Protein AF-A0A0D9X4S8-F1 (afdb_monomer)

pLDDT: mean 76.08, std 20.46, range [29.28, 96.12]

InterPro domains:
  IPR001128 Cytochrome P450 [PF00067] (35-146)
  IPR036396 Cytochrome P450 superfamily [G3DSA:1.10.630.10] (27-194)
  IPR036396 Cytochrome P450 superfamily [SSF48264] (29-180)

Sequence (226 aa):
MENTSNLISWLPIAAIATSLVYYFIFLNDRRRPLPPGPPPLPLIGNLHNLAGGGVLHHTLMRLARRHGAVMSLKLGLTTTIVISSRDAVREAFTSHDRRLAARPVPDALRAVGFSDRSMIFLASSDPRWKSMRAIHATRVLSRRGARPSAARAGTVVDVERVVYGGVLNLLSSAFFSVDVVDDVAAGGDQPARNGGGGLPELLPPPEAAIDEGDVARPPYLHAAWK

Foldseek 3Di:
DPPVVVVVVCVVVVVVVVVVVVLVVVQVPPPDPAQWFDAADRQQWCVVLQPPPDDRVVSVVVRCVVRHQWHWTCHRPDIDIHHRDPVVVCCCCPVVVLVVQADDDDVVCVVVVNQVVDLVRDGPPDPVVVVVVVCCVPQLVPPDPLPQLDDDPPDDDDPVVSVVQSVQQSNCCSPPVDRDDDRPPPDDDDPDDDDDDDDDDDDDDDDDDDDDDDDDDDDPDDDDDD

Mean predicted aligned error: 15.9 Å

Solvent-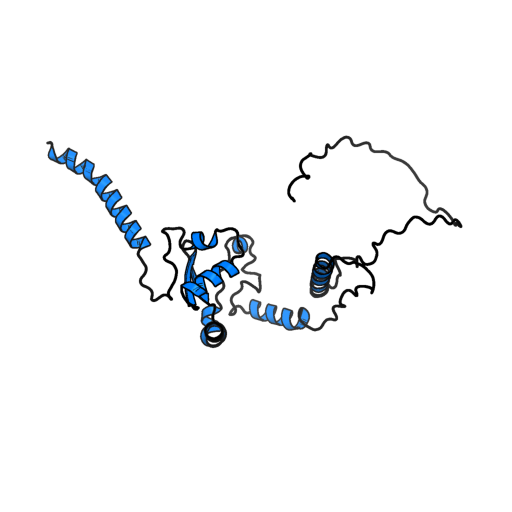accessible surface area (backbone atoms only — not comparable to full-atom values): 14611 Å² total; per-residue (Å²): 130,73,70,62,63,56,57,62,65,48,50,64,56,52,52,51,51,52,49,51,50,50,48,50,51,65,72,60,72,75,83,69,98,64,55,48,47,75,82,58,45,84,73,47,17,40,41,74,78,60,66,77,84,57,65,63,70,61,50,51,49,57,47,30,75,74,45,35,45,53,21,34,43,30,55,38,91,45,79,43,78,48,75,74,36,73,68,60,48,47,47,43,67,63,80,38,31,81,82,62,56,74,63,93,73,58,64,75,42,51,75,71,59,42,39,88,72,32,72,89,48,41,51,82,84,42,68,65,33,52,54,51,51,50,48,40,56,67,58,51,70,32,95,65,86,70,71,72,80,75,78,64,90,90,65,93,70,65,61,68,60,51,53,53,39,46,52,48,22,47,50,35,34,52,77,70,71,38,75,79,58,77,79,74,88,78,73,70,92,74,80,88,77,85,80,88,84,89,83,81,93,87,79,86,87,81,89,78,90,78,89,76,78,90,78,85,79,81,93,79,88,84,87,90,87,131

Organism: NCBI:txid77586

Radius of gyration: 31.6 Å; Cα contacts (8 Å, |Δi|>4): 156; chains: 1; bounding box: 91×70×80 Å

Structure (mmCIF, N/CA/C/O backbone):
data_AF-A0A0D9X4S8-F1
#
_entry.id   AF-A0A0D9X4S8-F1
#
loop_
_atom_site.group_PDB
_atom_site.id
_atom_site.type_symbol
_atom_site.label_atom_id
_atom_site.label_alt_id
_atom_site.label_comp_id
_atom_site.label_asym_id
_atom_site.label_entity_id
_atom_site.label_seq_id
_atom_site.pdbx_PDB_ins_code
_atom_site.Cartn_x
_atom_site.Cartn_y
_atom_site.Cartn_z
_atom_site.occupancy
_atom_site.B_iso_or_equiv
_atom_site.auth_seq_id
_atom_site.auth_comp_id
_atom_site.auth_asym_id
_atom_site.auth_atom_id
_atom_site.pdbx_PDB_model_num
ATOM 1 N N . MET A 1 1 ? 50.749 12.585 -38.396 1.00 57.50 1 MET A N 1
ATOM 2 C CA . MET A 1 1 ? 50.263 12.933 -37.037 1.00 57.50 1 MET A CA 1
ATOM 3 C C . MET A 1 1 ? 48.735 13.106 -36.983 1.00 57.50 1 MET A C 1
ATOM 5 O O . MET A 1 1 ? 48.228 13.555 -35.969 1.00 57.50 1 MET A O 1
ATOM 9 N N . GLU A 1 2 ? 47.980 12.703 -38.014 1.00 62.81 2 GLU A N 1
ATOM 10 C CA . GLU A 1 2 ? 46.522 12.943 -38.101 1.00 62.81 2 GLU A CA 1
ATOM 11 C C . GLU A 1 2 ? 45.660 11.852 -37.440 1.00 62.81 2 GLU A C 1
ATOM 13 O O . GLU A 1 2 ? 44.474 12.051 -37.207 1.00 62.81 2 GLU A O 1
ATOM 18 N N . ASN A 1 3 ? 46.234 10.695 -37.095 1.00 68.25 3 ASN A N 1
ATOM 19 C CA . ASN A 1 3 ? 45.460 9.586 -36.523 1.00 68.25 3 ASN A CA 1
ATOM 20 C C . ASN A 1 3 ? 45.138 9.762 -35.027 1.00 68.25 3 ASN A C 1
ATOM 22 O O . ASN A 1 3 ? 44.177 9.181 -34.528 1.00 68.25 3 ASN A O 1
ATOM 26 N N . THR A 1 4 ? 45.929 10.555 -34.299 1.00 70.75 4 THR A N 1
ATOM 27 C CA . THR A 1 4 ? 45.782 10.736 -32.845 1.00 70.75 4 THR A CA 1
ATOM 28 C C . THR A 1 4 ? 44.692 11.743 -32.480 1.00 70.75 4 THR A C 1
ATOM 30 O O . THR A 1 4 ? 44.026 11.564 -31.463 1.00 70.75 4 THR A O 1
ATOM 33 N N . SER A 1 5 ? 44.455 12.759 -33.316 1.00 71.50 5 SER A N 1
ATOM 34 C CA . SER A 1 5 ? 43.366 13.729 -33.134 1.00 71.50 5 SER A CA 1
ATOM 35 C C . SER A 1 5 ? 41.994 13.077 -33.295 1.00 71.50 5 SER A C 1
ATOM 37 O O . SER A 1 5 ? 41.103 13.323 -32.486 1.00 71.50 5 SER A O 1
ATOM 39 N N . ASN A 1 6 ? 41.850 12.177 -34.272 1.00 75.56 6 ASN A N 1
ATOM 40 C CA . ASN A 1 6 ? 40.613 11.431 -34.484 1.00 75.56 6 ASN A CA 1
ATOM 41 C C . ASN A 1 6 ? 40.292 10.542 -33.278 1.00 75.56 6 ASN A C 1
ATOM 43 O O . ASN A 1 6 ? 39.165 10.560 -32.798 1.00 75.56 6 ASN A O 1
ATOM 47 N N . LEU A 1 7 ? 41.281 9.823 -32.734 1.00 76.56 7 LEU A N 1
ATOM 48 C CA . LEU A 1 7 ? 41.100 8.898 -31.609 1.00 76.56 7 LEU A CA 1
ATOM 49 C C . LEU A 1 7 ? 40.546 9.579 -30.343 1.00 76.56 7 LEU A C 1
ATOM 51 O O . LEU A 1 7 ? 39.685 9.015 -29.669 1.00 76.56 7 LEU A O 1
ATOM 55 N N . ILE A 1 8 ? 40.996 10.801 -30.041 1.00 84.50 8 ILE A N 1
ATOM 56 C CA . ILE A 1 8 ? 40.543 11.564 -28.866 1.00 84.50 8 ILE A CA 1
ATOM 57 C C . ILE A 1 8 ? 39.059 11.942 -28.992 1.00 84.50 8 ILE A C 1
ATOM 59 O O . ILE A 1 8 ? 38.329 11.901 -28.002 1.00 84.50 8 ILE A O 1
ATOM 63 N N . SER A 1 9 ? 38.577 12.234 -30.204 1.00 83.00 9 SER A N 1
ATOM 64 C CA . SER A 1 9 ? 37.171 12.578 -30.453 1.00 83.00 9 SER A CA 1
ATOM 65 C C . SER A 1 9 ? 36.198 11.406 -30.255 1.00 83.00 9 SER A C 1
ATOM 67 O O . SER A 1 9 ? 35.029 11.638 -29.952 1.00 83.00 9 SER A O 1
ATOM 69 N N . TRP A 1 10 ? 36.653 10.152 -30.366 1.00 88.88 10 TRP A N 1
ATOM 70 C CA . TRP A 1 10 ? 35.804 8.967 -30.165 1.00 88.88 10 TRP A CA 1
ATOM 71 C C . TRP A 1 10 ? 35.598 8.594 -28.690 1.00 88.88 10 TRP A C 1
ATOM 73 O O . TRP A 1 10 ? 34.608 7.937 -28.367 1.00 88.88 10 TRP A O 1
ATOM 83 N N . LEU A 1 11 ? 36.476 9.033 -27.780 1.00 91.62 11 LEU A N 1
ATOM 84 C CA . LEU A 1 11 ? 36.372 8.746 -26.342 1.00 91.62 11 LEU A CA 1
ATOM 85 C C . LEU A 1 11 ? 35.050 9.215 -25.697 1.00 91.62 11 LEU A C 1
ATOM 87 O O . LEU A 1 11 ? 34.404 8.393 -25.041 1.00 91.62 11 LEU A O 1
ATOM 91 N N . PRO A 1 12 ? 34.582 10.471 -25.877 1.00 92.94 12 PRO A N 1
ATOM 92 C CA . PRO A 1 12 ? 33.310 10.906 -25.296 1.00 92.94 12 PRO A CA 1
ATOM 93 C C . PRO A 1 12 ? 32.113 10.176 -25.916 1.00 92.94 12 PRO A C 1
ATOM 95 O O . PRO A 1 12 ? 31.166 9.844 -25.207 1.00 92.94 12 PRO A O 1
ATOM 98 N N . ILE A 1 13 ? 32.166 9.863 -27.214 1.00 92.31 13 ILE A N 1
ATOM 99 C CA . ILE A 1 13 ? 31.098 9.136 -27.916 1.00 92.31 13 ILE A CA 1
ATOM 100 C C . ILE A 1 13 ? 30.983 7.713 -27.362 1.00 92.31 13 ILE A C 1
ATOM 102 O O . ILE A 1 13 ? 29.884 7.262 -27.043 1.00 92.31 13 ILE A O 1
ATOM 106 N N . ALA A 1 14 ? 32.114 7.027 -27.176 1.00 92.94 14 ALA A N 1
ATOM 107 C CA . ALA A 1 14 ? 32.153 5.699 -26.576 1.00 92.94 14 ALA A CA 1
ATOM 108 C C . ALA A 1 14 ? 31.677 5.712 -25.112 1.00 92.94 14 ALA A C 1
ATOM 110 O O . ALA A 1 14 ? 30.942 4.811 -24.706 1.00 92.94 14 ALA A O 1
ATOM 111 N N . ALA A 1 15 ? 32.029 6.739 -24.330 1.00 94.06 15 ALA A N 1
ATOM 112 C CA . ALA A 1 15 ? 31.567 6.903 -22.949 1.00 94.06 15 ALA A CA 1
ATOM 113 C C . ALA A 1 15 ? 30.048 7.150 -22.858 1.00 94.06 15 ALA A C 1
ATOM 115 O O . ALA A 1 15 ? 29.362 6.551 -22.030 1.00 94.06 15 ALA A O 1
ATOM 116 N N . ILE A 1 16 ? 29.492 7.985 -23.740 1.00 94.44 16 ILE A N 1
ATOM 117 C CA . ILE A 1 16 ? 28.044 8.227 -23.813 1.00 94.44 16 ILE A CA 1
ATOM 118 C C . ILE A 1 16 ? 27.316 6.963 -24.273 1.00 94.44 16 ILE A C 1
ATOM 120 O O . ILE A 1 16 ? 26.315 6.585 -23.670 1.00 94.44 16 ILE A O 1
ATOM 124 N N . ALA A 1 17 ? 27.827 6.272 -25.294 1.00 93.62 17 ALA A N 1
ATOM 125 C CA . ALA A 1 17 ? 27.232 5.035 -25.786 1.00 93.62 17 ALA A CA 1
ATOM 126 C C . ALA A 1 17 ? 27.240 3.935 -24.715 1.00 93.62 17 ALA A C 1
ATOM 128 O O . ALA A 1 17 ? 26.217 3.295 -24.489 1.00 93.62 17 ALA A O 1
ATOM 129 N N . THR A 1 18 ? 28.351 3.750 -23.999 1.00 92.75 18 THR A N 1
ATOM 130 C CA . THR A 1 18 ? 28.430 2.784 -22.889 1.00 92.75 18 THR A CA 1
ATOM 131 C C . THR A 1 18 ? 27.532 3.172 -21.720 1.00 92.75 18 THR A C 1
ATOM 133 O O . THR A 1 18 ? 26.864 2.299 -21.173 1.00 92.75 18 THR A O 1
ATOM 136 N N . SER A 1 19 ? 27.426 4.461 -21.384 1.00 92.44 19 SER A N 1
ATOM 137 C CA . SER A 1 19 ? 26.481 4.958 -20.376 1.00 92.44 19 SER A CA 1
ATOM 138 C C . SER A 1 19 ? 25.021 4.721 -20.782 1.00 92.44 19 SER A C 1
ATOM 140 O O . SER A 1 19 ? 24.233 4.238 -19.973 1.00 92.44 19 SER A O 1
ATOM 142 N N . LEU A 1 20 ? 24.657 4.960 -22.048 1.00 91.56 20 LEU A N 1
ATOM 143 C CA . LEU A 1 20 ? 23.311 4.697 -22.574 1.00 91.56 20 LEU A CA 1
ATOM 144 C C . LEU A 1 20 ? 22.995 3.202 -22.628 1.00 91.56 20 LEU A C 1
ATOM 146 O O . LEU A 1 20 ? 21.882 2.808 -22.291 1.00 91.56 20 LEU A O 1
ATOM 150 N N . VAL A 1 21 ? 23.962 2.364 -23.008 1.00 88.88 21 VAL A N 1
ATOM 151 C CA . VAL A 1 21 ? 23.818 0.902 -22.988 1.00 88.88 21 VAL A CA 1
ATOM 152 C C . VAL A 1 21 ? 23.677 0.402 -21.552 1.00 88.88 21 VAL A C 1
ATOM 154 O O . VAL A 1 21 ? 22.777 -0.386 -21.278 1.00 88.88 21 VAL A O 1
ATOM 157 N N . TYR A 1 22 ? 24.493 0.890 -20.616 1.00 86.00 22 TYR A N 1
ATOM 158 C CA . TYR A 1 22 ? 24.378 0.548 -19.199 1.00 86.00 22 TYR A CA 1
ATOM 159 C C . TYR A 1 22 ? 23.039 1.007 -18.617 1.00 86.00 22 TYR A C 1
ATOM 161 O O . TYR A 1 22 ? 22.370 0.231 -17.941 1.00 86.00 22 TYR A O 1
ATOM 169 N N . TYR A 1 23 ? 22.602 2.226 -18.943 1.00 82.88 23 TYR A N 1
ATOM 170 C CA . TYR A 1 23 ? 21.282 2.739 -18.594 1.00 82.88 23 TYR A CA 1
ATOM 171 C C . TYR A 1 23 ? 20.195 1.821 -19.161 1.00 82.88 23 TYR A C 1
ATOM 173 O O . TYR A 1 23 ? 19.355 1.337 -18.415 1.00 82.88 23 TYR A O 1
ATOM 181 N N . PHE A 1 24 ? 20.243 1.472 -20.446 1.00 76.69 24 PHE A N 1
ATOM 182 C CA . PHE A 1 24 ? 19.247 0.600 -21.066 1.00 76.69 24 PHE A CA 1
ATOM 183 C C . PHE A 1 24 ? 19.224 -0.808 -20.452 1.00 76.69 24 PHE A C 1
ATOM 185 O O . PHE A 1 24 ? 18.147 -1.338 -20.190 1.00 76.69 24 PHE A O 1
ATOM 192 N N . ILE A 1 25 ? 20.386 -1.396 -20.150 1.00 72.50 25 ILE A N 1
ATOM 193 C CA . ILE A 1 25 ? 20.495 -2.689 -19.455 1.00 72.50 25 ILE A CA 1
ATOM 194 C C . ILE A 1 25 ? 19.925 -2.589 -18.035 1.00 72.50 25 ILE A C 1
ATOM 196 O O . ILE A 1 25 ? 19.122 -3.434 -17.649 1.00 72.50 25 ILE A O 1
ATOM 200 N N . PHE A 1 26 ? 20.273 -1.540 -17.285 1.00 67.94 26 PHE A N 1
ATOM 201 C CA . PHE A 1 26 ? 19.742 -1.275 -15.945 1.00 67.94 26 PHE A CA 1
ATOM 202 C C . PHE A 1 26 ? 18.218 -1.095 -15.960 1.00 67.94 26 PHE A C 1
ATOM 204 O O . PHE A 1 26 ? 17.502 -1.564 -15.075 1.00 67.94 26 PHE A O 1
ATOM 211 N N . LEU A 1 27 ? 17.690 -0.454 -17.001 1.00 66.25 27 LEU A N 1
ATOM 212 C CA . LEU A 1 27 ? 16.255 -0.300 -17.199 1.00 66.25 27 LEU A CA 1
ATOM 213 C C . LEU A 1 27 ? 15.560 -1.602 -17.604 1.00 66.25 27 LEU A C 1
ATOM 215 O O . LEU A 1 27 ? 14.393 -1.804 -17.250 1.00 66.25 27 LEU A O 1
ATOM 219 N N . ASN A 1 28 ? 16.271 -2.471 -18.319 1.00 62.50 28 ASN A N 1
ATOM 220 C CA . ASN A 1 28 ? 15.779 -3.742 -18.831 1.00 62.50 28 ASN A CA 1
ATOM 221 C C . ASN A 1 28 ? 16.029 -4.927 -17.881 1.00 62.50 28 ASN A C 1
ATOM 223 O O . ASN A 1 28 ? 15.792 -6.074 -18.265 1.00 62.50 28 ASN A O 1
ATOM 227 N N . ASP A 1 29 ? 16.462 -4.683 -16.638 1.00 59.22 29 ASP A N 1
ATOM 228 C CA . ASP A 1 29 ? 16.653 -5.726 -15.626 1.00 59.22 29 ASP A CA 1
ATOM 229 C C . ASP A 1 29 ? 15.300 -6.236 -15.084 1.00 59.22 29 ASP A C 1
ATOM 231 O O . ASP A 1 29 ? 14.858 -5.981 -13.959 1.00 59.22 29 ASP A O 1
ATOM 235 N N . ARG A 1 30 ? 14.567 -6.920 -15.964 1.00 60.69 30 ARG A N 1
ATOM 236 C CA . ARG A 1 30 ? 13.279 -7.562 -15.715 1.00 60.69 30 ARG A CA 1
ATOM 237 C C . ARG A 1 30 ? 13.385 -9.047 -16.002 1.00 60.69 30 ARG A C 1
ATOM 239 O O . ARG A 1 30 ? 12.907 -9.525 -17.025 1.00 60.69 30 ARG A O 1
ATOM 246 N N . ARG A 1 31 ? 13.990 -9.798 -15.081 1.00 57.94 31 ARG A N 1
ATOM 247 C CA . ARG A 1 31 ? 13.980 -11.271 -15.129 1.00 57.94 31 ARG A CA 1
ATOM 248 C C . ARG A 1 31 ? 13.697 -11.927 -13.781 1.00 57.94 31 ARG A C 1
ATOM 250 O O . ARG A 1 31 ? 14.249 -12.973 -13.463 1.00 57.94 31 ARG A O 1
ATOM 257 N N . ARG A 1 32 ? 12.801 -11.343 -12.983 1.00 66.88 32 ARG A N 1
ATOM 258 C CA . ARG A 1 32 ? 12.107 -12.118 -11.942 1.00 66.88 32 ARG A CA 1
ATOM 259 C C . ARG A 1 32 ? 10.765 -12.580 -12.509 1.00 66.88 32 ARG A C 1
ATOM 261 O O . ARG A 1 32 ? 10.132 -11.773 -13.192 1.00 66.88 32 ARG A O 1
ATOM 268 N N . PRO A 1 33 ? 10.332 -13.828 -12.256 1.00 77.88 33 PRO A N 1
ATOM 269 C CA . PRO A 1 33 ? 9.000 -14.288 -12.628 1.00 77.88 33 PRO A CA 1
ATOM 270 C C . PRO A 1 33 ? 7.978 -13.512 -11.793 1.00 77.88 33 PRO A C 1
ATOM 272 O O . PRO A 1 33 ? 7.622 -13.895 -10.682 1.00 77.88 33 PRO A O 1
ATOM 275 N N . LEU A 1 34 ? 7.594 -12.341 -12.296 1.00 84.25 34 LEU A N 1
ATOM 276 C CA . LEU A 1 34 ? 6.584 -11.489 -11.699 1.00 84.25 34 LEU A CA 1
ATOM 277 C C . LEU A 1 34 ? 5.230 -11.803 -12.340 1.00 84.25 34 LEU A C 1
ATOM 279 O O . LEU A 1 34 ? 5.180 -12.169 -13.517 1.00 84.25 34 LEU A O 1
ATOM 283 N N . PRO A 1 35 ? 4.130 -11.614 -11.595 1.00 87.25 35 PRO A N 1
ATOM 284 C CA . PRO A 1 35 ? 2.793 -11.654 -12.164 1.00 87.25 35 PRO A CA 1
ATOM 285 C C . PRO A 1 35 ? 2.660 -10.691 -13.357 1.00 87.25 35 PRO A C 1
ATOM 287 O O . PRO A 1 35 ? 3.374 -9.677 -13.403 1.00 87.25 35 PRO A O 1
ATOM 290 N N . PRO A 1 36 ? 1.734 -10.961 -14.294 1.00 89.06 36 PRO A N 1
ATOM 291 C CA . PRO A 1 36 ? 1.482 -10.086 -15.438 1.00 89.06 36 PRO A CA 1
ATOM 292 C C . PRO A 1 36 ? 1.173 -8.651 -14.990 1.00 89.06 36 PRO A C 1
ATOM 294 O O . PRO A 1 36 ? 0.758 -8.408 -13.861 1.00 89.06 36 PRO A O 1
ATOM 297 N N . GLY A 1 37 ? 1.389 -7.661 -15.850 1.00 89.25 37 GLY A N 1
ATOM 298 C CA . GLY A 1 37 ? 1.143 -6.269 -15.485 1.00 89.25 37 GLY A CA 1
ATOM 299 C C . GLY A 1 37 ? 1.377 -5.304 -16.640 1.00 89.25 37 GLY A C 1
ATOM 300 O O . GLY A 1 37 ? 1.969 -5.692 -17.650 1.00 89.25 37 GLY A O 1
ATOM 301 N N . PRO A 1 38 ? 0.914 -4.050 -16.517 1.00 89.75 38 PRO A N 1
ATOM 302 C CA . PRO A 1 38 ? 1.172 -3.031 -17.520 1.00 89.75 38 PRO A CA 1
ATOM 303 C C . PRO A 1 38 ? 2.683 -2.771 -17.652 1.00 89.75 38 PRO A C 1
ATOM 305 O O . PRO A 1 38 ? 3.403 -2.773 -16.637 1.00 89.75 38 PRO A O 1
ATOM 308 N N . PRO A 1 39 ? 3.171 -2.547 -18.886 1.00 87.62 39 PRO A N 1
ATOM 309 C CA . PRO A 1 39 ? 4.578 -2.275 -19.130 1.00 87.62 39 PRO A CA 1
ATOM 310 C C . PRO A 1 39 ? 4.978 -0.959 -18.443 1.00 87.62 39 PRO A C 1
ATOM 312 O O . PRO A 1 39 ? 4.300 0.054 -18.617 1.00 87.62 39 PRO A O 1
ATOM 315 N N . PRO A 1 40 ? 6.058 -0.952 -17.646 1.00 88.00 40 PRO A N 1
ATOM 316 C CA . PRO A 1 40 ? 6.524 0.259 -16.980 1.00 88.00 40 PRO A CA 1
ATOM 317 C C . PRO A 1 40 ? 7.147 1.237 -17.976 1.00 88.00 40 PRO A C 1
ATOM 319 O O . PRO A 1 40 ? 7.773 0.836 -18.956 1.00 88.00 40 PRO A O 1
ATOM 322 N N . LEU A 1 41 ? 7.114 2.520 -17.638 1.00 87.69 41 LEU A N 1
ATOM 323 C CA . LEU A 1 41 ? 8.023 3.488 -18.239 1.00 87.69 41 LEU A CA 1
ATOM 324 C C . LEU A 1 41 ? 9.390 3.491 -17.531 1.00 87.69 41 LEU A C 1
ATOM 326 O O . LEU A 1 41 ? 9.470 3.138 -16.344 1.00 87.69 41 LEU A O 1
ATOM 330 N N . PRO A 1 42 ? 10.462 3.905 -18.233 1.00 81.62 42 PRO A N 1
ATOM 331 C CA . PRO A 1 42 ? 11.751 4.212 -17.615 1.00 81.62 42 PRO A CA 1
ATOM 332 C C . PRO A 1 42 ? 11.567 5.191 -16.444 1.00 81.62 42 PRO A C 1
ATOM 334 O O . PRO A 1 42 ? 10.801 6.143 -16.567 1.00 81.62 42 PRO A O 1
ATOM 337 N N . LEU A 1 43 ? 12.267 4.969 -15.322 1.00 81.25 43 LEU A N 1
ATOM 338 C CA . LEU A 1 43 ? 12.297 5.818 -14.112 1.00 81.25 43 LEU A CA 1
ATOM 339 C C . LEU A 1 43 ? 10.966 5.965 -13.339 1.00 81.25 43 LEU A C 1
ATOM 341 O O . LEU A 1 43 ? 10.923 5.684 -12.146 1.00 81.25 43 LEU A O 1
ATOM 345 N N . ILE A 1 44 ? 9.881 6.365 -14.003 1.00 86.44 44 ILE A N 1
ATOM 346 C CA . ILE A 1 44 ? 8.555 6.628 -13.417 1.00 86.44 44 ILE A CA 1
ATOM 347 C C . ILE A 1 44 ? 7.784 5.321 -13.160 1.00 86.44 44 ILE A C 1
ATOM 349 O O . ILE A 1 44 ? 6.965 5.222 -12.240 1.00 86.44 44 ILE A O 1
ATOM 353 N N . GLY A 1 45 ? 8.024 4.293 -13.977 1.00 88.75 45 GLY A N 1
ATOM 354 C CA . GLY A 1 45 ? 7.254 3.056 -13.942 1.00 88.75 45 GLY A CA 1
ATOM 355 C C . GLY A 1 45 ? 5.807 3.265 -14.399 1.00 88.75 45 GLY A C 1
ATOM 356 O O . GLY A 1 45 ? 5.545 3.949 -15.381 1.00 88.75 45 GLY A O 1
ATOM 357 N N . ASN A 1 46 ? 4.865 2.668 -13.679 1.00 91.44 46 ASN A N 1
ATOM 358 C CA . ASN A 1 46 ? 3.417 2.697 -13.882 1.00 91.44 46 ASN A CA 1
ATOM 359 C C . ASN A 1 46 ? 2.720 3.854 -13.151 1.00 91.44 46 ASN A C 1
ATOM 361 O O . ASN A 1 46 ? 1.493 3.878 -13.111 1.00 91.44 46 ASN A O 1
ATOM 365 N N . LEU A 1 47 ? 3.456 4.813 -12.574 1.00 90.75 47 LEU A N 1
ATOM 366 C CA . LEU A 1 47 ? 2.837 5.939 -11.864 1.00 90.75 47 LEU A CA 1
ATOM 367 C C . LEU A 1 47 ? 1.979 6.813 -12.799 1.00 90.75 47 LEU A C 1
ATOM 369 O O . LEU A 1 47 ? 0.933 7.304 -12.389 1.00 90.75 47 LEU A O 1
ATOM 373 N N . HIS A 1 48 ? 2.355 6.912 -14.077 1.00 89.19 48 HIS A N 1
ATOM 374 C CA . HIS A 1 48 ? 1.572 7.589 -15.117 1.00 89.19 48 HIS A CA 1
ATOM 375 C C . HIS A 1 48 ? 0.158 7.004 -15.276 1.00 89.19 48 HIS A C 1
ATOM 377 O O . HIS A 1 48 ? -0.798 7.748 -15.471 1.00 89.19 48 HIS A O 1
ATOM 383 N N . ASN A 1 49 ? -0.003 5.688 -15.096 1.00 87.56 49 ASN A N 1
ATOM 384 C CA . ASN A 1 49 ? -1.312 5.033 -15.138 1.00 87.56 49 ASN A CA 1
ATOM 385 C C . ASN A 1 49 ? -2.199 5.414 -13.945 1.00 87.56 49 ASN A C 1
ATOM 387 O O . ASN A 1 49 ? -3.407 5.200 -13.998 1.00 87.56 49 ASN A O 1
ATOM 391 N N . LEU A 1 50 ? -1.611 5.949 -12.869 1.00 88.69 50 LEU A N 1
ATOM 392 C CA . LEU A 1 50 ? -2.296 6.325 -11.631 1.00 88.69 50 LEU A CA 1
ATOM 393 C C . LEU A 1 50 ? -2.517 7.840 -11.502 1.00 88.69 50 LEU A C 1
ATOM 395 O O . LEU A 1 50 ? -3.344 8.256 -10.697 1.00 88.69 50 LEU A O 1
ATOM 399 N N . ALA A 1 51 ? -1.827 8.658 -12.300 1.00 80.88 51 ALA A N 1
ATOM 400 C CA . ALA A 1 51 ? -1.762 10.115 -12.154 1.00 80.88 51 ALA A CA 1
ATOM 401 C C . ALA A 1 51 ? -3.026 10.888 -12.601 1.00 80.88 51 ALA A C 1
ATOM 403 O O . ALA A 1 51 ? -3.054 12.111 -12.532 1.00 80.88 51 ALA A O 1
ATOM 404 N N . GLY A 1 52 ? -4.089 10.209 -13.041 1.00 76.06 52 GLY A N 1
ATOM 405 C CA . GLY A 1 52 ? -5.275 10.827 -13.655 1.00 76.06 52 GLY A CA 1
ATOM 406 C C . GLY A 1 52 ? -6.279 11.498 -12.705 1.00 76.06 52 GLY A C 1
ATOM 407 O O . GLY A 1 52 ? -7.459 11.527 -13.037 1.00 76.06 52 GLY A O 1
ATOM 408 N N . GLY A 1 53 ? -5.866 11.952 -11.515 1.00 71.56 53 GLY A N 1
ATOM 409 C CA . GLY A 1 53 ? -6.710 12.714 -10.570 1.00 71.56 53 GLY A CA 1
ATOM 410 C C . GLY A 1 53 ? -7.914 11.971 -9.967 1.00 71.56 53 GLY A C 1
ATOM 411 O O . GLY A 1 53 ? -8.664 12.542 -9.183 1.00 71.56 53 GLY A O 1
ATOM 412 N N . GLY A 1 54 ? -8.114 10.702 -10.321 1.00 82.00 54 GLY A N 1
ATOM 413 C CA . GLY A 1 54 ? -9.194 9.870 -9.806 1.00 82.00 54 GLY A CA 1
ATOM 414 C C . GLY A 1 54 ? -8.819 9.116 -8.533 1.00 82.00 54 GLY A C 1
ATOM 415 O O . GLY A 1 54 ? -7.665 9.040 -8.116 1.00 82.00 54 GLY A O 1
ATOM 416 N N . VAL A 1 55 ? -9.818 8.467 -7.949 1.00 89.75 55 VAL A N 1
ATOM 417 C CA . VAL A 1 55 ? -9.641 7.630 -6.765 1.00 89.75 55 VAL A CA 1
ATOM 418 C C . VAL A 1 55 ? -8.759 6.411 -7.095 1.00 89.75 55 VAL A C 1
ATOM 420 O O . VAL A 1 55 ? -9.093 5.594 -7.958 1.00 89.75 55 VAL A O 1
ATOM 423 N N . LEU A 1 56 ? -7.630 6.265 -6.388 1.00 91.31 56 LEU A N 1
ATOM 424 C CA . LEU A 1 56 ? -6.578 5.282 -6.693 1.00 91.31 56 LEU A CA 1
ATOM 425 C C . LEU A 1 56 ? -7.107 3.844 -6.825 1.00 91.31 56 LEU A C 1
ATOM 427 O O . LEU A 1 56 ? -6.774 3.145 -7.784 1.00 91.31 56 LEU A O 1
ATOM 431 N N . HIS A 1 57 ? -7.954 3.399 -5.895 1.00 92.00 57 HIS A N 1
ATOM 432 C CA . HIS A 1 57 ? -8.448 2.020 -5.894 1.00 92.00 57 HIS A CA 1
ATOM 433 C C . HIS A 1 57 ? -9.346 1.702 -7.103 1.00 92.00 57 HIS A C 1
ATOM 435 O O . HIS A 1 57 ? -9.316 0.575 -7.595 1.00 92.00 57 HIS A O 1
ATOM 441 N N . HIS A 1 58 ? -10.064 2.685 -7.664 1.00 93.19 58 HIS A N 1
ATOM 442 C CA . HIS A 1 58 ? -10.818 2.499 -8.910 1.00 93.19 58 HIS A CA 1
ATOM 443 C C . HIS A 1 58 ? -9.889 2.303 -10.111 1.00 93.19 58 HIS A C 1
ATOM 445 O O . HIS A 1 58 ? -10.143 1.474 -10.986 1.00 93.19 58 HIS A O 1
ATOM 451 N N . THR A 1 59 ? -8.787 3.047 -10.168 1.00 93.00 59 THR A N 1
ATOM 452 C CA . THR A 1 59 ? -7.783 2.878 -11.224 1.00 93.00 59 THR A CA 1
ATOM 453 C C . THR A 1 59 ? -7.090 1.522 -11.123 1.00 93.00 59 THR A C 1
ATOM 455 O O . THR A 1 59 ? -6.970 0.830 -12.134 1.00 93.00 59 THR A O 1
ATOM 458 N N . LEU A 1 60 ? -6.737 1.082 -9.912 1.00 93.94 60 LEU A N 1
ATOM 459 C CA . LEU A 1 60 ? -6.192 -0.259 -9.680 1.00 93.94 60 LEU A CA 1
ATOM 460 C C . LEU A 1 60 ? -7.177 -1.361 -10.084 1.00 93.94 60 LEU A C 1
ATOM 462 O O . LEU A 1 60 ? -6.777 -2.316 -10.743 1.00 93.94 60 LEU A O 1
ATOM 466 N N . MET A 1 61 ? -8.466 -1.203 -9.780 1.00 93.56 61 MET A N 1
ATOM 467 C CA . MET A 1 61 ? -9.509 -2.138 -10.210 1.00 93.56 61 MET A CA 1
ATOM 468 C C . MET A 1 61 ? -9.600 -2.232 -11.742 1.00 93.56 61 MET A C 1
ATOM 470 O O . MET A 1 61 ? -9.677 -3.330 -12.296 1.00 93.56 61 MET A O 1
ATOM 474 N N . ARG A 1 62 ? -9.569 -1.093 -12.451 1.00 92.88 62 ARG A N 1
ATOM 475 C CA . ARG A 1 62 ? -9.582 -1.064 -13.926 1.00 92.88 62 ARG A CA 1
ATOM 476 C C . ARG A 1 62 ? -8.362 -1.766 -14.521 1.00 92.88 62 ARG A C 1
ATOM 478 O O . ARG A 1 62 ? -8.504 -2.485 -15.506 1.00 92.88 62 ARG A O 1
ATOM 485 N N . LEU A 1 63 ? -7.190 -1.587 -13.917 1.00 93.25 63 LEU A N 1
ATOM 486 C CA . LEU A 1 63 ? -5.964 -2.278 -14.318 1.00 93.25 63 LEU A CA 1
ATOM 487 C C . LEU A 1 63 ? -6.044 -3.787 -14.041 1.00 93.25 63 LEU A C 1
ATOM 489 O O . LEU A 1 63 ? -5.723 -4.574 -14.928 1.00 93.25 63 LEU A O 1
ATOM 493 N N . ALA A 1 64 ? -6.557 -4.198 -12.877 1.00 94.44 64 ALA A N 1
ATOM 494 C CA . ALA A 1 64 ? -6.726 -5.608 -12.523 1.00 94.44 64 ALA A CA 1
ATOM 495 C C . ALA A 1 64 ? -7.685 -6.338 -13.481 1.00 94.44 64 ALA A C 1
ATOM 497 O O . ALA A 1 64 ? -7.438 -7.476 -13.870 1.00 94.44 64 ALA A O 1
ATOM 498 N N . ARG A 1 65 ? -8.744 -5.665 -13.952 1.00 93.88 65 ARG A N 1
ATOM 499 C CA . ARG A 1 65 ? -9.639 -6.218 -14.985 1.00 93.88 65 ARG A CA 1
ATOM 500 C C . ARG A 1 65 ? -8.942 -6.472 -16.328 1.00 93.88 65 ARG A C 1
ATOM 502 O O . ARG A 1 65 ? -9.384 -7.344 -17.062 1.00 93.88 65 ARG A O 1
ATOM 509 N N . ARG A 1 66 ? -7.886 -5.718 -16.661 1.00 93.31 66 ARG A N 1
ATOM 510 C CA . ARG A 1 66 ? -7.148 -5.851 -17.933 1.00 93.31 66 ARG A CA 1
ATOM 511 C C . ARG A 1 66 ? -5.969 -6.816 -17.848 1.00 93.31 66 ARG A C 1
ATOM 513 O O . ARG A 1 66 ? -5.710 -7.531 -18.805 1.00 93.31 66 ARG A O 1
ATOM 520 N N . HIS A 1 67 ? -5.242 -6.807 -16.733 1.00 91.69 67 HIS A N 1
ATOM 521 C CA . HIS A 1 67 ? -3.982 -7.546 -16.584 1.00 91.69 67 HIS A CA 1
ATOM 522 C C . HIS A 1 67 ? -4.095 -8.793 -15.700 1.00 91.69 67 HIS A C 1
ATOM 524 O O . HIS A 1 67 ? -3.156 -9.583 -15.653 1.00 91.69 67 HIS A O 1
ATOM 530 N N . GLY A 1 68 ? -5.232 -8.986 -15.028 1.00 93.44 68 GLY A N 1
ATOM 531 C CA . GLY A 1 68 ? -5.496 -10.123 -14.155 1.00 93.44 68 GLY A CA 1
ATOM 532 C C . GLY A 1 68 ? -5.605 -9.739 -12.680 1.00 93.44 68 GLY A C 1
ATOM 533 O O . GLY A 1 68 ? -5.200 -8.661 -12.243 1.00 93.44 68 GLY A O 1
ATOM 534 N N . ALA A 1 69 ? -6.166 -10.657 -11.892 1.00 92.31 69 ALA A N 1
ATOM 535 C CA . ALA A 1 69 ? -6.455 -10.424 -10.479 1.00 92.31 69 ALA A CA 1
ATOM 536 C C . ALA A 1 69 ? -5.210 -10.378 -9.577 1.00 92.31 69 ALA A C 1
ATOM 538 O O . ALA A 1 69 ? -5.301 -9.904 -8.448 1.00 92.31 69 ALA A O 1
ATOM 539 N N . VAL A 1 70 ? -4.063 -10.865 -10.049 1.00 94.88 70 VAL A N 1
ATOM 540 C CA . VAL A 1 70 ? -2.762 -10.678 -9.403 1.00 94.88 70 VAL A CA 1
ATOM 541 C C . VAL A 1 70 ? -1.848 -10.063 -10.443 1.00 94.88 70 VAL A C 1
ATOM 543 O O . VAL A 1 70 ? -1.520 -10.716 -11.433 1.00 94.88 70 VAL A O 1
ATOM 546 N N . MET A 1 71 ? -1.466 -8.805 -10.233 1.00 94.81 71 MET A N 1
ATOM 547 C CA . MET A 1 71 ? -0.667 -8.065 -11.204 1.00 94.81 71 MET A CA 1
ATOM 548 C C . MET A 1 71 ? 0.522 -7.350 -10.573 1.00 94.81 71 MET A C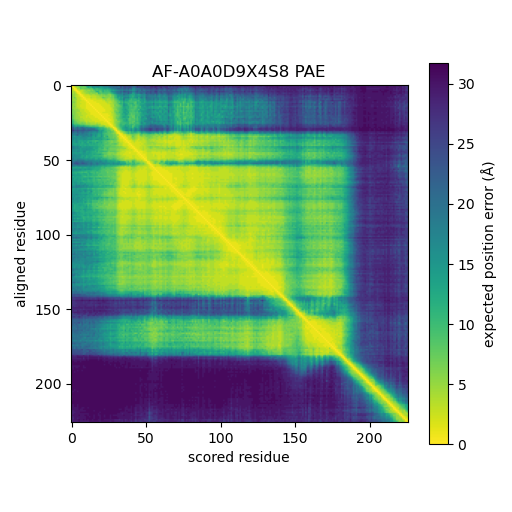 1
ATOM 550 O O . MET A 1 71 ? 0.485 -6.968 -9.401 1.00 94.81 71 MET A O 1
ATOM 554 N N . SER A 1 72 ? 1.574 -7.141 -11.363 1.00 94.31 72 SER A N 1
ATOM 555 C CA . SER A 1 72 ? 2.747 -6.370 -10.953 1.00 94.31 72 SER A CA 1
ATOM 556 C C . SER A 1 72 ? 2.695 -4.932 -11.474 1.00 94.31 72 SER A C 1
ATOM 558 O O . SER A 1 72 ? 2.437 -4.665 -12.647 1.00 94.31 72 SER A O 1
ATOM 560 N N . LEU A 1 73 ? 2.967 -3.976 -10.587 1.00 93.56 73 LEU A N 1
ATOM 561 C CA . LEU A 1 73 ? 3.139 -2.563 -10.900 1.00 93.56 73 LEU A CA 1
ATOM 562 C C . LEU A 1 73 ? 4.528 -2.098 -10.467 1.00 93.56 73 LEU A C 1
ATOM 564 O O . LEU A 1 73 ? 5.059 -2.555 -9.462 1.00 93.56 73 LEU A O 1
ATOM 568 N N . LYS A 1 74 ? 5.121 -1.161 -11.206 1.00 91.44 74 LYS A N 1
ATOM 569 C CA . LYS A 1 74 ? 6.355 -0.483 -10.792 1.00 91.44 74 LYS A CA 1
ATOM 570 C C . LYS A 1 74 ? 6.016 0.957 -10.421 1.00 91.44 74 LYS A C 1
ATOM 572 O O . LYS A 1 74 ? 5.604 1.703 -11.292 1.00 91.44 74 LYS A O 1
ATOM 577 N N . LEU A 1 75 ? 6.122 1.344 -9.159 1.00 90.50 75 LEU A N 1
ATOM 578 C CA . LEU A 1 75 ? 5.888 2.711 -8.691 1.00 90.50 75 LEU A CA 1
ATOM 579 C C . LEU A 1 75 ? 7.249 3.390 -8.516 1.00 90.50 75 LEU A C 1
ATOM 581 O O . LEU A 1 75 ? 7.917 3.203 -7.500 1.00 90.50 75 LEU A O 1
ATOM 585 N N . GLY A 1 76 ? 7.708 4.095 -9.553 1.00 87.81 76 GLY A N 1
ATOM 586 C CA . GLY A 1 76 ? 9.079 4.597 -9.624 1.00 87.81 76 GLY A CA 1
ATOM 587 C C . GLY A 1 76 ? 10.096 3.452 -9.628 1.00 87.81 76 GLY A C 1
ATOM 588 O O . GLY A 1 76 ? 10.171 2.661 -10.572 1.00 87.81 76 GLY A O 1
ATOM 589 N N . LEU A 1 77 ? 10.852 3.323 -8.537 1.00 84.75 77 LEU A N 1
ATOM 590 C CA . LEU A 1 77 ? 11.830 2.247 -8.338 1.00 84.75 77 LEU A CA 1
ATOM 591 C C . LEU A 1 77 ? 11.271 1.049 -7.552 1.00 84.75 77 LEU A C 1
ATOM 593 O O . LEU A 1 77 ? 11.886 -0.016 -7.540 1.00 84.75 77 LEU A O 1
ATOM 597 N N . THR A 1 78 ? 10.096 1.179 -6.935 1.00 88.12 78 THR A N 1
ATOM 598 C CA . THR A 1 78 ? 9.501 0.129 -6.101 1.00 88.12 78 THR A CA 1
ATOM 599 C C . THR A 1 78 ? 8.602 -0.785 -6.927 1.00 88.12 78 THR A C 1
ATOM 601 O O . THR A 1 78 ? 7.726 -0.323 -7.653 1.00 88.12 78 THR A O 1
ATOM 604 N N . THR A 1 79 ? 8.781 -2.102 -6.810 1.00 91.00 79 THR A N 1
ATOM 605 C CA . THR A 1 79 ? 7.848 -3.076 -7.401 1.00 91.00 79 THR A CA 1
ATOM 606 C C . THR A 1 79 ? 6.742 -3.393 -6.400 1.00 91.00 79 THR A C 1
ATOM 608 O O . THR A 1 79 ? 7.016 -3.769 -5.264 1.00 91.00 79 THR A O 1
ATOM 611 N N . THR A 1 80 ? 5.493 -3.258 -6.828 1.00 92.25 80 THR A N 1
ATOM 612 C CA . THR A 1 80 ? 4.288 -3.449 -6.022 1.00 92.25 80 THR A CA 1
ATOM 613 C C . THR A 1 80 ? 3.422 -4.523 -6.660 1.00 92.25 80 THR A C 1
ATOM 615 O O . THR A 1 80 ? 3.116 -4.454 -7.848 1.00 92.25 80 THR A O 1
ATOM 618 N N . ILE A 1 81 ? 3.003 -5.508 -5.871 1.00 93.75 81 ILE A N 1
ATOM 619 C CA . ILE A 1 81 ? 2.041 -6.520 -6.310 1.00 93.75 81 ILE A CA 1
ATOM 620 C C . ILE A 1 81 ? 0.653 -6.102 -5.844 1.00 93.75 81 ILE A C 1
ATOM 622 O O . ILE A 1 81 ? 0.452 -5.802 -4.668 1.00 93.75 81 ILE A O 1
ATOM 626 N N . VAL A 1 82 ? -0.297 -6.079 -6.772 1.00 94.81 82 VAL A N 1
ATOM 627 C CA . VAL A 1 82 ? -1.699 -5.778 -6.491 1.00 94.81 82 VAL A CA 1
ATOM 628 C C . VAL A 1 82 ? -2.489 -7.074 -6.567 1.00 94.81 82 VAL A C 1
ATOM 630 O O . VAL A 1 82 ? -2.438 -7.774 -7.578 1.00 94.81 82 VAL A O 1
ATOM 633 N N . ILE A 1 83 ? -3.215 -7.379 -5.493 1.00 95.31 83 ILE A N 1
ATOM 634 C CA . ILE A 1 83 ? -4.078 -8.555 -5.381 1.00 95.31 83 ILE A CA 1
ATOM 635 C C . ILE A 1 83 ? -5.531 -8.075 -5.358 1.00 95.31 83 ILE A C 1
ATOM 637 O O . ILE A 1 83 ? -5.906 -7.233 -4.546 1.00 95.31 83 ILE A O 1
ATOM 641 N N . SER A 1 84 ? -6.349 -8.593 -6.268 1.00 95.62 84 SER A N 1
ATOM 642 C CA . SER A 1 84 ? -7.749 -8.201 -6.483 1.00 95.62 84 SER A CA 1
ATOM 643 C C . SER A 1 84 ? -8.702 -9.401 -6.581 1.00 95.62 84 SER A C 1
ATOM 645 O O . SER A 1 84 ? -9.841 -9.240 -7.007 1.00 95.62 84 SER A O 1
ATOM 647 N N . SER A 1 85 ? -8.260 -10.601 -6.181 1.00 94.56 85 SER A N 1
ATOM 648 C CA . SER A 1 85 ? -9.106 -11.798 -6.042 1.00 94.56 85 SER A CA 1
ATOM 649 C C . SER A 1 85 ? -9.224 -12.218 -4.580 1.00 94.56 85 SER A C 1
ATOM 651 O O . SER A 1 85 ? -8.243 -12.177 -3.837 1.00 94.56 85 SER A O 1
ATOM 653 N N . ARG A 1 86 ? -10.417 -12.679 -4.185 1.00 95.44 86 ARG A N 1
ATOM 654 C CA . ARG A 1 86 ? -10.693 -13.203 -2.842 1.00 95.44 86 ARG A CA 1
ATOM 655 C C .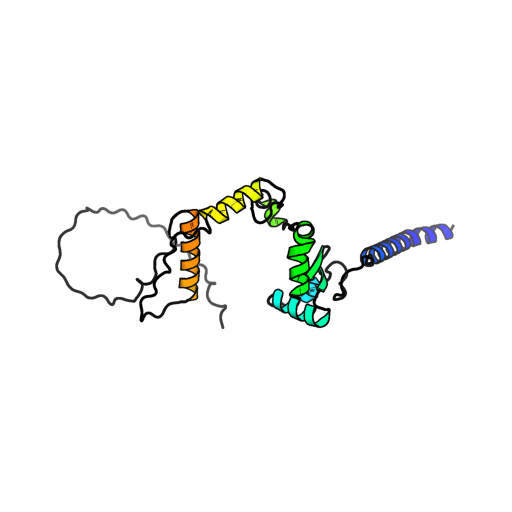 ARG A 1 86 ? -9.780 -14.373 -2.485 1.00 95.44 86 ARG A C 1
ATOM 657 O O . ARG A 1 86 ? -9.251 -14.393 -1.378 1.00 95.44 86 ARG A O 1
ATOM 664 N N . ASP A 1 87 ? -9.589 -15.317 -3.402 1.00 95.12 87 ASP A N 1
ATOM 665 C CA . ASP A 1 87 ? -8.818 -16.534 -3.130 1.00 95.12 87 ASP A CA 1
ATOM 666 C C . ASP A 1 87 ? -7.335 -16.213 -2.945 1.00 95.12 87 ASP A C 1
ATOM 668 O O . ASP A 1 87 ? -6.721 -16.652 -1.976 1.00 95.12 87 ASP A O 1
ATOM 672 N N . ALA A 1 88 ? -6.797 -15.331 -3.793 1.00 93.81 88 ALA A N 1
ATOM 673 C CA . ALA A 1 88 ? -5.420 -14.861 -3.682 1.00 93.81 88 ALA A CA 1
ATOM 674 C C . ALA A 1 88 ? -5.185 -14.034 -2.403 1.00 93.81 88 ALA A C 1
ATOM 676 O O . ALA A 1 88 ? -4.150 -14.179 -1.758 1.00 93.81 88 ALA A O 1
ATOM 677 N N . VAL A 1 89 ? -6.147 -13.192 -1.995 1.00 94.62 89 VAL A N 1
ATOM 678 C CA . VAL A 1 89 ? -6.085 -12.477 -0.705 1.00 94.62 89 VAL A CA 1
ATOM 679 C C . VAL A 1 89 ? -6.104 -13.470 0.452 1.00 94.62 89 VAL A C 1
ATOM 681 O O . VAL A 1 89 ? -5.304 -13.342 1.375 1.00 94.62 89 VAL A O 1
ATOM 684 N N . ARG A 1 90 ? -6.988 -14.472 0.408 1.00 96.12 90 ARG A N 1
ATOM 685 C CA . ARG A 1 90 ? -7.064 -15.499 1.447 1.00 96.12 90 ARG A CA 1
ATOM 686 C C . ARG A 1 90 ? -5.720 -16.198 1.594 1.00 96.12 90 ARG A C 1
ATOM 688 O O . ARG A 1 90 ? -5.161 -16.178 2.677 1.00 96.12 90 ARG A O 1
ATOM 695 N N . GLU A 1 91 ? -5.167 -16.720 0.505 1.00 94.44 91 GLU A N 1
ATOM 696 C CA . GLU A 1 91 ? -3.875 -17.405 0.516 1.00 94.44 91 GLU A CA 1
ATOM 697 C C . GLU A 1 91 ? -2.731 -16.510 1.020 1.00 94.44 91 GLU A C 1
ATOM 699 O O . GLU A 1 91 ? -1.910 -16.944 1.835 1.00 94.44 91 GLU A O 1
ATOM 704 N N . ALA A 1 92 ? -2.692 -15.250 0.579 1.00 93.25 92 ALA A N 1
ATOM 705 C CA . ALA A 1 92 ? -1.686 -14.281 0.994 1.00 93.25 92 ALA A CA 1
ATOM 706 C C . ALA A 1 92 ? -1.737 -14.006 2.507 1.00 93.25 92 ALA A C 1
ATOM 708 O O . ALA A 1 92 ? -0.706 -14.038 3.176 1.00 93.25 92 ALA A O 1
ATOM 709 N N . PHE A 1 93 ? -2.931 -13.767 3.054 1.00 92.12 93 PHE A N 1
ATOM 710 C CA . PHE A 1 93 ? -3.117 -13.360 4.450 1.00 92.12 93 PHE A CA 1
ATOM 711 C C . PHE A 1 93 ? -3.391 -14.519 5.421 1.00 92.12 93 PHE A C 1
ATOM 713 O O . PHE A 1 93 ? -3.532 -14.265 6.616 1.00 92.12 93 PHE A O 1
ATOM 720 N N . THR A 1 94 ? -3.442 -15.771 4.953 1.00 94.00 94 THR A N 1
ATOM 721 C CA . THR A 1 94 ? -3.486 -16.961 5.822 1.00 94.00 94 THR A CA 1
ATOM 722 C C . THR A 1 94 ? -2.214 -17.792 5.732 1.00 94.00 94 THR A C 1
ATOM 724 O O . THR A 1 94 ? -1.564 -18.018 6.745 1.00 94.00 94 THR A O 1
ATOM 727 N N . SER A 1 95 ? -1.842 -18.251 4.536 1.00 93.94 95 SER A N 1
ATOM 728 C CA . SER A 1 95 ? -0.752 -19.222 4.356 1.00 93.94 95 SER A CA 1
ATOM 729 C C . SER A 1 95 ? 0.619 -18.547 4.306 1.00 93.94 95 SER A C 1
ATOM 731 O O . SER A 1 95 ? 1.629 -19.143 4.678 1.00 93.94 95 SER A O 1
ATOM 733 N N . HIS A 1 96 ? 0.656 -17.293 3.853 1.00 92.25 96 HIS A N 1
ATOM 734 C CA . HIS A 1 96 ? 1.881 -16.519 3.647 1.00 92.25 96 HIS A CA 1
ATOM 735 C C . HIS A 1 96 ? 1.947 -15.248 4.507 1.00 92.25 96 HIS A C 1
ATOM 737 O O . HIS A 1 96 ? 2.799 -14.385 4.275 1.00 92.25 96 HIS A O 1
ATOM 743 N N . ASP A 1 97 ? 1.094 -15.149 5.528 1.00 91.31 97 ASP A N 1
ATOM 744 C CA . ASP A 1 97 ? 0.903 -13.960 6.363 1.00 91.31 97 ASP A CA 1
ATOM 745 C C . ASP A 1 97 ? 2.219 -13.439 6.966 1.00 91.31 97 ASP A C 1
ATOM 747 O O . ASP A 1 97 ? 2.520 -12.251 6.880 1.00 91.31 97 ASP A O 1
ATOM 751 N N . ARG A 1 98 ? 3.069 -14.332 7.485 1.00 89.81 98 ARG A N 1
ATOM 752 C CA . ARG A 1 98 ? 4.368 -13.995 8.087 1.00 89.81 98 ARG A CA 1
ATOM 753 C C . ARG A 1 98 ? 5.349 -13.397 7.087 1.00 89.81 98 ARG A C 1
ATOM 755 O O . ARG A 1 98 ? 6.103 -12.498 7.448 1.00 89.81 98 ARG A O 1
ATOM 762 N N . ARG A 1 99 ? 5.351 -13.880 5.839 1.00 89.94 99 ARG A N 1
ATOM 763 C CA . ARG A 1 99 ? 6.232 -13.361 4.776 1.00 89.94 99 ARG A CA 1
ATOM 764 C C . ARG A 1 99 ? 5.758 -11.997 4.275 1.00 89.94 99 ARG A C 1
ATOM 766 O O . ARG A 1 99 ? 6.576 -11.191 3.849 1.00 89.94 99 ARG A O 1
ATOM 773 N N . LEU A 1 100 ? 4.454 -11.740 4.362 1.00 90.50 100 LEU A N 1
ATOM 774 C CA . LEU A 1 100 ? 3.813 -10.491 3.947 1.00 90.50 100 LEU A CA 1
ATOM 775 C C . LEU A 1 100 ? 3.569 -9.514 5.108 1.00 90.50 100 LEU A C 1
ATOM 777 O O . LEU A 1 100 ? 3.003 -8.445 4.905 1.00 90.50 100 LEU A O 1
ATOM 781 N N . ALA A 1 101 ? 4.023 -9.843 6.319 1.00 88.75 101 ALA A N 1
ATOM 782 C CA . ALA A 1 101 ? 3.846 -9.005 7.504 1.00 88.75 101 ALA A CA 1
ATOM 783 C C . ALA A 1 101 ? 4.729 -7.743 7.501 1.00 88.75 101 ALA A C 1
ATOM 785 O O . ALA A 1 101 ? 4.519 -6.847 8.323 1.00 88.75 101 ALA A O 1
ATOM 786 N N . ALA A 1 102 ? 5.724 -7.671 6.609 1.00 87.31 102 ALA A N 1
ATOM 787 C CA . ALA A 1 102 ? 6.592 -6.510 6.460 1.00 87.31 102 ALA A CA 1
ATOM 788 C C . ALA A 1 102 ? 5.801 -5.290 5.965 1.00 87.31 102 ALA A C 1
ATOM 790 O O . ALA A 1 102 ? 4.974 -5.391 5.060 1.00 87.31 102 ALA A O 1
ATOM 791 N N . ARG A 1 103 ? 6.076 -4.118 6.547 1.00 88.88 103 ARG A N 1
ATOM 792 C CA . ARG A 1 103 ? 5.356 -2.876 6.246 1.00 88.88 103 ARG A CA 1
ATOM 793 C C . ARG A 1 103 ? 6.313 -1.857 5.630 1.00 88.88 103 ARG A C 1
ATOM 795 O O . ARG A 1 103 ? 7.276 -1.476 6.298 1.00 88.88 103 ARG A O 1
ATOM 802 N N . PRO A 1 104 ? 6.087 -1.406 4.384 1.00 88.75 104 PRO A N 1
ATOM 803 C CA . PRO A 1 104 ? 6.854 -0.301 3.835 1.00 88.75 104 PRO A CA 1
ATOM 804 C C . PRO A 1 104 ? 6.513 0.964 4.625 1.00 88.75 104 PRO A C 1
ATOM 806 O O . PRO A 1 104 ? 5.351 1.355 4.724 1.00 88.75 104 PRO A O 1
ATOM 809 N N . VAL A 1 105 ? 7.530 1.581 5.219 1.00 91.06 105 VAL A N 1
ATOM 810 C CA . VAL A 1 105 ? 7.373 2.806 6.001 1.00 91.06 105 VAL A CA 1
ATOM 811 C C . VAL A 1 105 ? 7.681 4.000 5.096 1.00 91.06 105 VAL A C 1
ATOM 813 O O . VAL A 1 105 ? 8.803 4.072 4.593 1.00 91.06 105 VAL A O 1
ATOM 816 N N . PRO A 1 106 ? 6.733 4.934 4.898 1.00 90.75 106 PRO A N 1
ATOM 817 C CA . PRO A 1 106 ? 7.000 6.193 4.212 1.00 90.75 106 PRO A CA 1
ATOM 818 C C . PRO A 1 106 ? 8.096 6.996 4.919 1.00 90.75 106 PRO A C 1
ATOM 820 O O . PRO A 1 106 ? 8.078 7.119 6.146 1.00 90.75 106 PRO A O 1
ATOM 823 N N . ASP A 1 107 ? 9.003 7.607 4.159 1.00 91.56 107 ASP A N 1
ATOM 824 C CA . ASP A 1 107 ? 10.130 8.354 4.733 1.00 91.56 107 ASP A CA 1
ATOM 825 C C . ASP A 1 107 ? 9.680 9.547 5.584 1.00 91.56 107 ASP A C 1
ATOM 827 O O . ASP A 1 107 ? 10.282 9.818 6.619 1.00 91.56 107 ASP A O 1
ATOM 831 N N . ALA A 1 108 ? 8.551 10.176 5.242 1.00 92.56 108 ALA A N 1
ATOM 832 C CA . ALA A 1 108 ? 7.943 11.224 6.061 1.00 92.56 108 ALA A CA 1
ATOM 833 C C . ALA A 1 108 ? 7.639 10.752 7.498 1.00 92.56 108 ALA A C 1
ATOM 835 O O . ALA A 1 108 ? 7.847 11.496 8.450 1.00 92.56 108 ALA A O 1
ATOM 836 N N . LEU A 1 109 ? 7.201 9.498 7.673 1.00 92.44 109 LEU A N 1
ATOM 837 C CA . LEU A 1 109 ? 6.900 8.930 8.993 1.00 92.44 109 LEU A CA 1
ATOM 838 C C . LEU A 1 109 ? 8.153 8.467 9.740 1.00 92.44 109 LEU A C 1
ATOM 840 O O . LEU A 1 109 ? 8.149 8.418 10.972 1.00 92.44 109 LEU A O 1
ATOM 844 N N . ARG A 1 110 ? 9.229 8.147 9.012 1.00 91.50 110 ARG A N 1
ATOM 845 C CA . ARG A 1 110 ? 10.548 7.905 9.611 1.00 91.50 110 ARG A CA 1
ATOM 846 C C . ARG A 1 110 ? 11.157 9.200 10.133 1.00 91.50 110 ARG A C 1
ATOM 848 O O . ARG A 1 110 ? 11.670 9.208 11.245 1.00 91.50 110 ARG A O 1
ATOM 855 N N . ALA A 1 111 ? 11.057 10.281 9.359 1.00 92.25 111 ALA A N 1
ATOM 856 C CA . ALA A 1 111 ? 11.647 11.576 9.690 1.00 92.25 111 ALA A CA 1
ATOM 857 C C . ALA A 1 111 ? 11.148 12.129 11.034 1.00 92.25 111 ALA A C 1
ATOM 859 O O . ALA A 1 111 ? 11.920 12.716 11.783 1.00 92.25 111 ALA A O 1
ATOM 860 N N . VAL A 1 112 ? 9.879 11.887 11.372 1.00 93.31 112 VAL A N 1
ATOM 861 C CA . VAL A 1 112 ? 9.280 12.321 12.646 1.00 93.31 112 VAL A CA 1
ATOM 862 C C . VAL A 1 112 ? 9.388 11.281 13.775 1.00 93.31 112 VAL A C 1
ATOM 864 O O . VAL A 1 112 ? 8.783 11.462 14.828 1.00 93.31 112 VAL A O 1
ATOM 867 N N . GLY A 1 113 ? 10.106 10.168 13.576 1.00 90.31 113 GLY A N 1
ATOM 868 C CA . GLY A 1 113 ? 10.223 9.102 14.584 1.00 90.31 113 GLY A CA 1
ATOM 869 C C . GLY A 1 113 ? 8.880 8.448 14.941 1.00 90.31 113 GLY A C 1
ATOM 870 O O . GLY A 1 113 ? 8.642 8.050 16.081 1.00 90.31 113 GLY A O 1
ATOM 871 N N . PHE A 1 114 ? 7.941 8.401 13.989 1.00 89.56 114 PHE A N 1
ATOM 872 C CA . PHE A 1 114 ? 6.641 7.764 14.212 1.00 89.56 114 PHE A CA 1
ATOM 873 C C . PHE A 1 114 ? 6.723 6.255 13.978 1.00 89.56 114 PHE A C 1
ATOM 875 O O . PHE A 1 114 ? 6.046 5.467 14.640 1.00 89.56 114 PHE A O 1
ATOM 882 N N . SER A 1 115 ? 7.565 5.821 13.041 1.00 89.25 115 SER A N 1
ATOM 883 C CA . SER A 1 115 ? 7.632 4.422 12.617 1.00 89.25 115 SER A CA 1
ATOM 884 C C . SER A 1 115 ? 8.139 3.447 13.682 1.00 89.25 115 SER A C 1
ATOM 886 O O . SER A 1 115 ? 7.719 2.294 13.699 1.00 89.25 115 SER A O 1
ATOM 888 N N . ASP A 1 116 ? 9.017 3.900 14.575 1.00 88.38 116 ASP A N 1
ATOM 889 C CA . ASP A 1 116 ? 9.610 3.132 15.680 1.00 88.38 116 ASP A CA 1
ATOM 890 C C . ASP A 1 116 ? 8.740 3.119 16.948 1.00 88.38 116 ASP A C 1
ATOM 892 O O . ASP A 1 116 ? 9.028 2.378 17.893 1.00 88.38 116 ASP A O 1
ATOM 896 N N . ARG A 1 117 ? 7.671 3.923 16.970 1.00 89.56 117 ARG A N 1
ATOM 897 C CA . ARG A 1 117 ? 6.765 4.091 18.120 1.00 89.56 117 ARG A CA 1
ATOM 898 C C . ARG A 1 117 ? 5.319 3.715 17.810 1.00 89.56 117 ARG A C 1
ATOM 900 O O . ARG A 1 117 ? 4.518 3.539 18.721 1.00 89.56 117 ARG A O 1
ATOM 907 N N . SER A 1 118 ? 4.976 3.566 16.535 1.00 90.44 118 SER A N 1
ATOM 908 C CA . SER A 1 118 ? 3.619 3.270 16.092 1.00 90.44 118 SER A CA 1
ATOM 909 C C . SER A 1 118 ? 3.359 1.772 15.963 1.00 90.44 118 SER A C 1
ATOM 911 O O . SER A 1 118 ? 4.051 1.060 15.232 1.00 90.44 118 SER A O 1
ATOM 913 N N . ME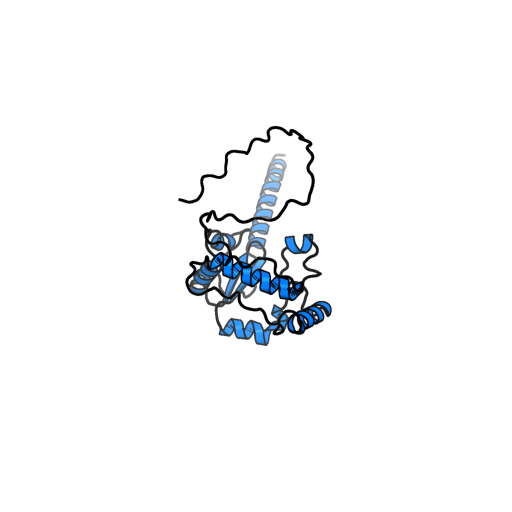T A 1 119 ? 2.260 1.305 16.564 1.00 91.00 119 MET A N 1
ATOM 914 C CA . MET A 1 119 ? 1.725 -0.047 16.347 1.00 91.00 119 MET A CA 1
ATOM 915 C C . MET A 1 119 ? 1.455 -0.344 14.857 1.00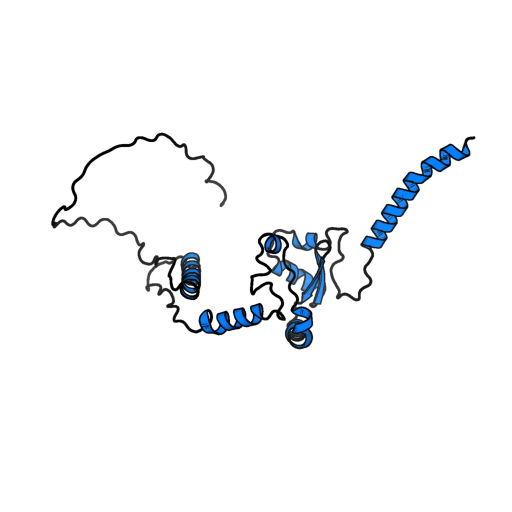 91.00 119 MET A C 1
ATOM 917 O O . MET A 1 119 ? 1.469 -1.505 14.445 1.00 91.00 119 MET A O 1
ATOM 921 N N . ILE A 1 120 ? 1.215 0.687 14.036 1.00 91.88 120 ILE A N 1
ATOM 922 C CA . ILE A 1 120 ? 0.926 0.543 12.603 1.00 91.88 120 ILE A CA 1
ATOM 923 C C . ILE A 1 120 ? 2.187 0.194 11.804 1.00 91.88 120 ILE A C 1
ATOM 925 O O . ILE A 1 120 ? 2.060 -0.463 10.777 1.00 91.88 120 ILE A O 1
ATOM 929 N N . PHE A 1 121 ? 3.387 0.581 12.235 1.00 92.44 121 PHE A N 1
ATOM 930 C CA . PHE A 1 121 ? 4.609 0.398 11.434 1.00 92.44 121 PHE A CA 1
ATOM 931 C C . PHE A 1 121 ? 5.626 -0.551 12.060 1.00 92.44 121 PHE A C 1
ATOM 933 O O . PHE A 1 121 ? 6.444 -1.113 11.333 1.00 92.44 121 PHE A O 1
ATOM 940 N N . LEU A 1 122 ? 5.546 -0.787 13.372 1.00 92.12 122 LEU A N 1
ATOM 941 C CA . LEU A 1 122 ? 6.400 -1.758 14.044 1.00 92.12 122 LEU A CA 1
ATOM 942 C C . LEU A 1 122 ? 6.228 -3.169 13.475 1.00 92.12 122 LEU A C 1
ATOM 944 O O . LEU A 1 122 ? 5.120 -3.617 13.161 1.00 92.12 122 LEU A O 1
ATOM 948 N N . ALA A 1 123 ? 7.348 -3.884 13.381 1.00 90.06 123 ALA A N 1
ATOM 949 C CA . ALA A 1 123 ? 7.363 -5.273 12.957 1.00 90.06 123 ALA A CA 1
ATOM 950 C C . ALA A 1 123 ? 6.582 -6.146 13.949 1.00 90.06 123 ALA A C 1
ATOM 952 O O . ALA A 1 123 ? 6.705 -5.990 15.163 1.00 90.06 123 ALA A O 1
ATOM 953 N N . SER A 1 124 ? 5.827 -7.125 13.446 1.00 87.44 124 SER A N 1
ATOM 954 C CA . SER A 1 124 ? 5.037 -8.028 14.298 1.00 87.44 124 SER A CA 1
ATOM 955 C C . SER A 1 124 ? 5.880 -8.918 15.223 1.00 87.44 124 SER A C 1
ATOM 957 O O . SER A 1 124 ? 5.350 -9.503 16.170 1.00 87.44 124 SER A O 1
ATOM 959 N N . SER A 1 125 ? 7.184 -9.032 14.959 1.00 88.06 125 SER A N 1
ATOM 960 C CA . SER A 1 125 ? 8.150 -9.693 15.838 1.00 88.06 125 SER A CA 1
ATOM 961 C C . SER A 1 125 ? 8.541 -8.849 17.058 1.00 88.06 125 SER A C 1
ATOM 963 O O . SER A 1 125 ? 8.980 -9.431 18.047 1.00 88.06 125 SER A O 1
ATOM 965 N N . ASP A 1 126 ? 8.361 -7.522 17.030 1.00 91.44 126 ASP A N 1
ATOM 966 C CA . ASP A 1 126 ? 8.708 -6.635 18.146 1.00 91.44 126 ASP A CA 1
ATOM 967 C C . ASP A 1 126 ? 7.755 -6.888 19.338 1.00 91.44 126 ASP A C 1
ATOM 969 O O . ASP A 1 126 ? 6.527 -6.818 19.181 1.00 91.44 126 ASP A O 1
ATOM 973 N N . PRO A 1 127 ? 8.270 -7.168 20.552 1.00 93.44 127 PRO A N 1
ATOM 974 C CA . PRO A 1 127 ? 7.446 -7.316 21.750 1.00 93.44 127 PRO A CA 1
ATOM 975 C C . PRO A 1 127 ? 6.518 -6.121 22.010 1.00 93.44 127 PRO A C 1
ATOM 977 O O . PRO A 1 127 ? 5.374 -6.312 22.428 1.00 93.44 127 PRO A O 1
ATOM 980 N N . ARG A 1 128 ? 6.957 -4.893 21.699 1.00 93.94 128 ARG A N 1
ATOM 981 C CA . ARG A 1 128 ? 6.156 -3.671 21.872 1.00 93.94 128 ARG A CA 1
ATOM 982 C C . ARG A 1 128 ? 4.903 -3.694 21.010 1.00 93.94 128 ARG A C 1
ATOM 984 O O . ARG A 1 128 ? 3.840 -3.287 21.475 1.00 93.94 128 ARG A O 1
ATOM 991 N N . TRP A 1 129 ? 4.995 -4.219 19.786 1.00 93.31 129 TRP A N 1
ATOM 992 C CA . TRP A 1 129 ? 3.836 -4.372 18.907 1.00 93.31 129 TRP A CA 1
ATOM 993 C C . TRP A 1 129 ? 2.775 -5.284 19.537 1.00 93.31 129 TRP A C 1
ATOM 995 O O . TRP A 1 129 ? 1.590 -4.944 19.537 1.00 93.31 129 TRP A O 1
ATOM 1005 N N . LYS A 1 130 ? 3.194 -6.405 20.147 1.00 93.00 130 LYS A N 1
ATOM 1006 C CA . LYS A 1 130 ? 2.285 -7.333 20.843 1.00 93.00 130 LYS A CA 1
ATOM 1007 C C . LYS A 1 130 ? 1.617 -6.668 22.046 1.00 93.00 130 LYS A C 1
ATOM 1009 O O . LYS A 1 130 ? 0.395 -6.749 22.175 1.00 93.00 130 LYS A O 1
ATOM 1014 N N . SER A 1 131 ? 2.392 -5.972 22.880 1.00 94.38 131 SER A N 1
ATOM 1015 C CA . SER A 1 131 ? 1.878 -5.257 24.055 1.00 94.38 131 SER A CA 1
ATOM 1016 C C . SER A 1 131 ? 0.874 -4.169 23.670 1.00 94.38 131 SER A C 1
ATOM 1018 O O . SER A 1 131 ? -0.222 -4.113 24.226 1.00 94.38 131 SER A O 1
ATOM 1020 N N . MET A 1 132 ? 1.192 -3.346 22.665 1.00 93.25 132 MET A N 1
ATOM 1021 C CA . MET A 1 132 ? 0.271 -2.319 22.170 1.00 93.25 132 MET A CA 1
ATOM 1022 C C . MET A 1 132 ? -1.019 -2.923 21.624 1.00 93.25 132 MET A C 1
ATOM 1024 O O . MET A 1 132 ? -2.101 -2.431 21.949 1.00 93.25 132 MET A O 1
ATOM 1028 N N . ARG A 1 133 ? -0.933 -4.011 20.850 1.00 92.38 133 ARG A N 1
ATOM 1029 C CA . ARG A 1 133 ? -2.116 -4.691 20.307 1.00 92.38 133 ARG A CA 1
ATOM 1030 C C . ARG A 1 133 ? -3.008 -5.254 21.412 1.00 92.38 133 ARG A C 1
ATOM 1032 O O . ARG A 1 133 ? -4.227 -5.122 21.325 1.00 92.38 133 ARG A O 1
ATOM 1039 N N . ALA A 1 134 ? -2.415 -5.834 22.456 1.00 92.00 134 ALA A N 1
ATOM 1040 C CA . ALA A 1 134 ? -3.151 -6.335 23.613 1.00 92.00 134 ALA A CA 1
ATOM 1041 C C . ALA A 1 134 ? -3.885 -5.204 24.353 1.00 92.00 134 ALA A C 1
ATOM 1043 O O . ALA A 1 134 ? -5.068 -5.340 24.661 1.00 92.00 134 ALA A O 1
ATOM 1044 N N . ILE A 1 135 ? -3.227 -4.061 24.573 1.00 90.25 135 ILE A N 1
ATOM 1045 C CA . ILE A 1 135 ? -3.849 -2.878 25.190 1.00 90.25 135 ILE A CA 1
ATOM 1046 C C . ILE A 1 135 ? -5.015 -2.364 24.336 1.00 90.25 135 ILE A C 1
ATOM 1048 O O . ILE A 1 135 ? -6.096 -2.118 24.868 1.00 90.25 135 ILE A O 1
ATOM 1052 N N . HIS A 1 136 ? -4.839 -2.245 23.017 1.00 88.25 136 HIS A N 1
ATOM 1053 C CA . HIS A 1 136 ? -5.912 -1.790 22.128 1.00 88.25 136 HIS A CA 1
ATOM 1054 C C . HIS A 1 136 ? -7.111 -2.741 22.161 1.00 88.25 136 HIS A C 1
ATOM 1056 O O . HIS A 1 136 ? -8.239 -2.285 22.320 1.00 88.25 136 HIS A O 1
ATOM 1062 N N . ALA A 1 137 ? -6.880 -4.053 22.077 1.00 89.00 137 ALA A N 1
ATOM 1063 C CA . ALA A 1 137 ? -7.950 -5.048 22.111 1.00 89.00 137 ALA A CA 1
ATOM 1064 C C . ALA A 1 137 ? -8.706 -5.068 23.452 1.00 89.00 137 ALA A C 1
ATOM 1066 O O . ALA A 1 137 ? -9.921 -5.230 23.470 1.00 89.00 137 ALA A O 1
ATOM 1067 N N . THR A 1 138 ? -7.998 -4.891 24.571 1.00 87.50 138 THR A N 1
ATOM 1068 C CA . THR A 1 138 ? -8.579 -5.026 25.920 1.00 87.50 138 THR A CA 1
ATOM 1069 C C . THR A 1 138 ? -9.124 -3.730 26.506 1.00 87.50 138 THR A C 1
ATOM 1071 O O . THR A 1 138 ? -9.960 -3.792 27.402 1.00 87.50 138 THR A O 1
ATOM 1074 N N . ARG A 1 139 ? -8.668 -2.560 26.041 1.00 82.44 139 ARG A N 1
ATOM 1075 C CA . ARG A 1 139 ? -9.062 -1.257 26.604 1.00 82.44 139 ARG A CA 1
ATOM 1076 C C . ARG A 1 139 ? -9.765 -0.361 25.592 1.00 82.44 139 ARG A C 1
ATOM 1078 O O . ARG A 1 139 ? -10.853 0.122 25.887 1.00 82.44 139 ARG A O 1
ATOM 1085 N N . VAL A 1 140 ? -9.170 -0.156 24.416 1.00 80.62 140 VAL A N 1
ATOM 1086 C CA . VAL A 1 140 ? -9.671 0.810 23.416 1.00 80.62 140 VAL A CA 1
ATOM 1087 C C . VAL A 1 140 ? -10.867 0.248 22.648 1.00 80.62 140 VAL A C 1
ATOM 1089 O O . VAL A 1 140 ? -11.891 0.903 22.536 1.00 80.62 140 VAL A O 1
ATOM 1092 N N . LEU A 1 141 ? -10.754 -0.988 22.156 1.00 79.38 141 LEU A N 1
ATOM 1093 C CA . LEU A 1 141 ? -11.797 -1.675 21.384 1.00 79.38 141 LEU A CA 1
ATOM 1094 C C . LEU A 1 141 ? -12.709 -2.549 22.256 1.00 79.38 141 LEU A C 1
ATOM 1096 O O . LEU A 1 141 ? -13.613 -3.213 21.746 1.00 79.38 141 LEU A O 1
ATOM 1100 N N . SER A 1 142 ? -12.467 -2.577 23.569 1.00 73.38 142 SER A N 1
ATOM 1101 C CA . SER A 1 142 ? -13.393 -3.204 24.511 1.00 73.38 142 SER A CA 1
ATOM 1102 C C . SER A 1 142 ? -14.723 -2.451 24.500 1.00 73.38 142 SER A C 1
ATOM 1104 O O . SER A 1 142 ? -14.743 -1.251 24.237 1.00 73.38 142 SER A O 1
ATOM 1106 N N . ARG A 1 143 ? -15.836 -3.146 24.774 1.00 62.94 143 ARG A N 1
ATOM 1107 C CA . ARG A 1 143 ? -17.187 -2.562 24.818 1.00 62.94 143 ARG A CA 1
ATOM 1108 C C . ARG A 1 143 ? -17.307 -1.551 25.968 1.00 62.94 143 ARG A C 1
ATOM 1110 O O . ARG A 1 143 ? -17.918 -1.839 26.990 1.00 62.94 143 ARG A O 1
ATOM 1117 N N . ARG A 1 144 ? -16.714 -0.371 25.826 1.00 60.59 144 ARG A N 1
ATOM 1118 C CA . ARG A 1 144 ? -17.031 0.798 26.643 1.00 60.59 144 ARG A CA 1
ATOM 1119 C C . ARG A 1 144 ? -18.169 1.517 25.947 1.00 60.59 144 ARG A C 1
ATOM 1121 O O . ARG A 1 144 ? -18.142 1.671 24.730 1.00 60.59 144 ARG A O 1
ATOM 1128 N N . GLY A 1 145 ? -19.213 1.815 26.716 1.00 55.16 145 GLY A N 1
ATOM 1129 C CA . GLY A 1 145 ? -20.520 2.267 26.246 1.00 55.16 145 GLY A CA 1
ATOM 1130 C C . GLY A 1 145 ? -20.473 3.624 25.564 1.00 55.16 145 GLY A C 1
ATOM 1131 O O . GLY A 1 145 ? -20.934 4.608 26.132 1.00 55.16 145 GLY A O 1
ATOM 1132 N N . ALA A 1 146 ? -19.947 3.661 24.343 1.00 55.62 146 ALA A N 1
ATOM 1133 C CA . ALA A 1 146 ? -20.142 4.766 23.434 1.00 55.62 146 ALA A CA 1
ATOM 1134 C C . ALA A 1 146 ? -21.645 4.919 23.230 1.00 55.62 146 ALA A C 1
ATOM 1136 O O . ALA A 1 146 ? -22.300 4.075 22.612 1.00 55.62 146 ALA A O 1
ATOM 1137 N N . ARG A 1 147 ? -22.201 5.954 23.849 1.00 56.81 147 ARG A N 1
ATOM 1138 C CA . ARG A 1 147 ? -23.586 6.332 23.642 1.00 56.81 147 ARG A CA 1
ATOM 1139 C C . ARG A 1 147 ? -23.649 6.910 22.232 1.00 56.81 147 ARG A C 1
ATOM 1141 O O . ARG A 1 147 ? -22.967 7.902 21.986 1.00 56.81 147 ARG A O 1
ATOM 1148 N N . PRO A 1 148 ? -24.383 6.295 21.290 1.00 57.22 148 PRO A N 1
ATOM 1149 C CA . PRO A 1 148 ? -24.606 6.945 20.009 1.00 57.22 148 PRO A CA 1
ATOM 1150 C C . PRO A 1 148 ? -25.265 8.297 20.292 1.00 57.22 148 PRO A C 1
ATOM 1152 O O . PRO A 1 148 ? -26.189 8.359 21.109 1.00 57.22 148 PRO A O 1
ATOM 1155 N N . SER A 1 149 ? -24.771 9.365 19.666 1.00 58.81 149 SER A N 1
ATOM 1156 C CA . SER A 1 149 ? -25.413 10.674 19.742 1.00 58.81 149 SER A CA 1
ATOM 1157 C C . SER A 1 149 ? -26.852 10.504 19.257 1.00 58.81 149 SER A C 1
ATOM 1159 O O . SER A 1 149 ? -27.122 10.123 18.115 1.00 58.81 149 SER A O 1
ATOM 1161 N N . ALA A 1 150 ? -27.800 10.646 20.181 1.00 57.69 150 ALA A N 1
ATOM 1162 C CA . ALA A 1 150 ? -29.201 10.418 19.892 1.00 57.69 150 ALA A CA 1
ATOM 1163 C C . ALA A 1 150 ? -29.716 11.621 19.100 1.00 57.69 150 ALA A C 1
ATOM 1165 O O . ALA A 1 150 ? -30.013 12.670 19.672 1.00 57.69 150 ALA A O 1
ATOM 1166 N N . ALA A 1 151 ? -29.818 11.479 17.779 1.00 58.59 151 ALA A N 1
ATOM 1167 C CA . ALA A 1 151 ? -30.543 12.445 16.968 1.00 58.59 151 ALA A CA 1
ATOM 1168 C C . ALA A 1 151 ? -31.990 12.514 17.485 1.00 58.59 151 ALA A C 1
ATOM 1170 O O . ALA A 1 151 ? -32.694 11.501 17.533 1.00 58.59 151 ALA A O 1
ATOM 1171 N N . ARG A 1 152 ? -32.431 13.698 17.923 1.00 58.28 152 ARG A N 1
ATOM 1172 C CA . ARG A 1 152 ? -33.824 13.909 18.331 1.00 58.28 152 ARG A CA 1
ATOM 1173 C C . ARG A 1 152 ? -34.716 13.762 17.098 1.00 58.28 152 ARG A C 1
ATOM 1175 O O . ARG A 1 152 ? -34.413 14.297 16.034 1.00 58.28 152 ARG A O 1
ATOM 1182 N N . ALA A 1 153 ? -35.815 13.024 17.232 1.00 56.69 153 ALA A N 1
ATOM 1183 C CA . ALA A 1 153 ? -36.764 12.850 16.139 1.00 56.69 153 ALA A CA 1
ATOM 1184 C C . ALA A 1 153 ? -37.318 14.219 15.696 1.00 56.69 153 ALA A C 1
ATOM 1186 O O . ALA A 1 153 ? -37.804 14.983 16.527 1.00 56.69 153 ALA A O 1
ATOM 1187 N N . GLY A 1 154 ? -37.239 14.515 14.394 1.00 67.94 154 GLY A N 1
ATOM 1188 C CA . GLY A 1 154 ? -37.815 15.722 13.787 1.00 67.94 154 GLY A CA 1
ATOM 1189 C C . GLY A 1 154 ? -36.840 16.857 13.452 1.00 67.94 154 GLY A C 1
ATOM 1190 O O . GLY A 1 154 ? -37.271 17.842 12.862 1.00 67.94 154 GLY A O 1
ATOM 1191 N N . THR A 1 155 ? -35.545 16.744 13.765 1.00 70.88 155 THR A N 1
ATOM 1192 C CA . THR A 1 155 ? -34.546 17.755 13.369 1.00 70.88 155 THR A CA 1
ATOM 1193 C C . THR A 1 155 ? -33.863 17.383 12.054 1.00 70.88 155 THR A C 1
ATOM 1195 O O . THR A 1 155 ? -33.421 16.246 11.894 1.00 70.88 155 THR A O 1
ATOM 1198 N N . VAL A 1 156 ? -33.728 18.339 11.129 1.00 77.88 156 VAL A N 1
ATOM 1199 C CA . VAL A 1 156 ? -32.814 18.203 9.983 1.00 77.88 156 VAL A CA 1
ATOM 1200 C C . VAL A 1 156 ? -31.397 18.296 10.528 1.00 77.88 156 VAL A C 1
ATOM 1202 O O . VAL A 1 156 ? -31.054 19.285 11.172 1.00 77.88 156 VAL A O 1
ATOM 1205 N N . VAL A 1 157 ? -30.588 17.261 10.309 1.00 78.50 157 VAL A N 1
ATOM 1206 C CA . VAL A 1 157 ? -29.213 17.226 10.807 1.00 78.50 157 VAL A CA 1
ATOM 1207 C C . VAL A 1 157 ? -28.252 16.926 9.671 1.00 78.50 157 VAL A C 1
ATOM 1209 O O . VAL A 1 157 ? -28.505 16.051 8.844 1.00 78.50 157 VAL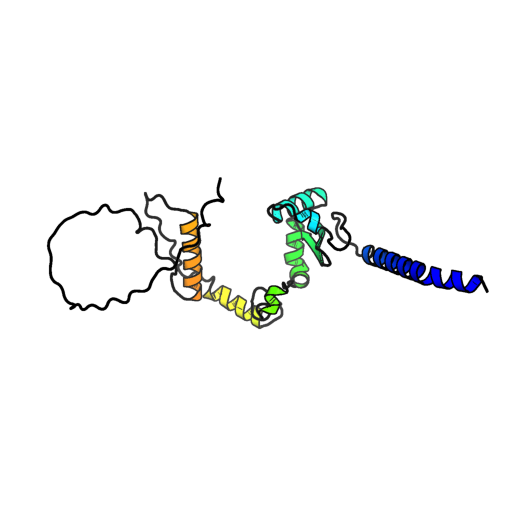 A O 1
ATOM 1212 N N . ASP A 1 158 ? -27.139 17.652 9.652 1.00 83.81 158 ASP A N 1
ATOM 1213 C CA . ASP A 1 158 ? -26.011 17.354 8.784 1.00 83.81 158 ASP A CA 1
ATOM 1214 C C . ASP A 1 158 ? -25.357 16.033 9.223 1.00 83.81 158 ASP A C 1
ATOM 1216 O O . ASP A 1 158 ? -24.728 15.938 10.284 1.00 83.81 158 ASP A O 1
ATOM 1220 N N . VAL A 1 159 ? -25.540 15.000 8.399 1.00 85.44 159 VAL A N 1
ATOM 1221 C CA . VAL A 1 159 ? -25.032 13.647 8.649 1.00 85.44 159 VAL A CA 1
ATOM 1222 C C . VAL A 1 159 ? -23.509 13.637 8.708 1.00 85.44 159 VAL A C 1
ATOM 1224 O O . VAL A 1 159 ? -22.955 12.922 9.540 1.00 85.44 159 VAL A O 1
ATOM 1227 N N . GLU A 1 160 ? -22.827 14.430 7.876 1.00 84.94 160 GLU A N 1
ATOM 1228 C CA . GLU A 1 160 ? -21.364 14.479 7.873 1.00 84.94 160 GLU A CA 1
ATOM 1229 C C . GLU A 1 160 ? -20.864 14.968 9.228 1.00 84.94 160 GLU A C 1
ATOM 1231 O O . GLU A 1 160 ? -20.034 14.318 9.871 1.00 84.94 160 GLU A O 1
ATOM 1236 N N . ARG A 1 161 ? -21.453 16.062 9.714 1.00 82.38 161 ARG A N 1
ATOM 1237 C CA . ARG A 1 161 ? -21.075 16.653 10.995 1.00 82.38 161 ARG A CA 1
ATOM 1238 C C . ARG A 1 161 ? -21.375 15.734 12.177 1.00 82.38 161 ARG A C 1
ATOM 1240 O O . ARG A 1 161 ? -20.537 15.610 13.069 1.00 82.38 161 ARG A O 1
ATOM 1247 N N . VAL A 1 162 ? -22.533 15.072 12.186 1.00 83.94 162 VAL A N 1
ATOM 1248 C CA . VAL A 1 162 ? -22.908 14.134 13.261 1.00 83.94 162 VAL A CA 1
ATOM 1249 C C . VAL A 1 162 ? -22.015 12.908 13.272 1.00 83.94 162 VAL A C 1
ATOM 1251 O O . VAL A 1 162 ? -21.566 12.496 14.339 1.00 83.94 162 VAL A O 1
ATOM 1254 N N . VAL A 1 163 ? -21.746 12.319 12.107 1.00 86.75 163 VAL A N 1
ATOM 1255 C CA . VAL A 1 163 ? -20.894 11.130 12.011 1.00 86.75 163 VAL A CA 1
ATOM 1256 C C . VAL A 1 163 ? -19.470 11.482 12.415 1.00 86.75 163 VAL A C 1
ATOM 1258 O O . VAL A 1 163 ? -18.877 10.771 13.224 1.00 86.75 163 VAL A O 1
ATOM 1261 N N . TYR A 1 164 ? -18.932 12.593 11.912 1.00 87.12 164 TYR A N 1
ATOM 1262 C CA . TYR A 1 164 ? -17.588 13.034 12.261 1.00 87.12 164 TYR A CA 1
ATOM 1263 C C . TYR A 1 164 ? -17.467 13.351 13.756 1.00 87.12 164 TYR A C 1
ATOM 1265 O O . TYR A 1 164 ? -16.567 12.835 14.417 1.00 87.12 164 TYR A O 1
ATOM 1273 N N . GLY A 1 165 ? -18.409 14.119 14.313 1.00 85.25 165 GLY A N 1
ATOM 1274 C CA . GLY A 1 165 ? -18.448 14.429 15.743 1.00 85.25 165 GLY A CA 1
ATOM 1275 C C . GLY A 1 165 ? -18.603 13.182 16.612 1.00 85.25 165 GLY A C 1
ATOM 1276 O O . GLY A 1 165 ? -17.868 13.009 17.578 1.00 85.25 165 GLY A O 1
ATOM 1277 N N . GLY A 1 166 ? -19.480 12.255 16.222 1.00 84.81 166 GLY A N 1
ATOM 1278 C CA . GLY A 1 166 ? -19.673 10.987 16.922 1.00 84.81 166 GLY A CA 1
ATOM 1279 C C . GLY A 1 166 ? -18.429 10.096 16.900 1.00 84.81 166 GLY A C 1
ATOM 1280 O O . GLY A 1 166 ? -18.077 9.512 17.923 1.00 84.81 166 GLY A O 1
ATOM 1281 N N . VAL A 1 167 ? -17.722 10.015 15.767 1.00 86.94 167 VAL A N 1
ATOM 1282 C CA . VAL A 1 167 ? -16.452 9.276 15.668 1.00 86.94 167 VAL A CA 1
ATOM 1283 C C . VAL A 1 167 ? -15.365 9.947 16.502 1.00 86.94 167 VAL A C 1
ATOM 1285 O O . VAL A 1 167 ? -14.625 9.251 17.196 1.00 86.94 167 VAL A O 1
ATOM 1288 N N . LEU A 1 168 ? -15.268 11.278 16.473 1.00 86.31 168 LEU A N 1
ATOM 1289 C CA . LEU A 1 168 ? -14.307 12.003 17.299 1.00 86.31 168 LEU A CA 1
ATOM 1290 C C . LEU A 1 168 ? -14.565 11.776 18.784 1.00 86.31 168 LEU A C 1
ATOM 1292 O O . LEU A 1 168 ? -13.628 11.396 19.477 1.00 86.31 168 LEU A O 1
ATOM 1296 N N . ASN A 1 169 ? -15.811 11.913 19.238 1.00 85.81 169 ASN A N 1
ATOM 1297 C CA . ASN A 1 169 ? -16.197 11.669 20.627 1.00 85.81 169 ASN A CA 1
ATOM 1298 C C . ASN A 1 169 ? -15.955 10.215 21.032 1.00 85.81 169 ASN A C 1
ATOM 1300 O O . ASN A 1 169 ? -15.418 9.946 22.101 1.00 85.81 169 ASN A O 1
ATOM 1304 N N . LEU A 1 170 ? -16.253 9.256 20.150 1.00 84.19 170 LEU A N 1
ATOM 1305 C CA . LEU A 1 170 ? -15.929 7.849 20.382 1.00 84.19 170 LEU A CA 1
ATOM 1306 C C . LEU A 1 170 ? -14.426 7.656 20.617 1.00 84.19 170 LEU A C 1
ATOM 1308 O O . LEU A 1 170 ? -14.028 6.978 21.565 1.00 84.19 170 LEU A O 1
ATOM 1312 N N . LEU A 1 171 ? -13.587 8.233 19.755 1.00 84.94 171 LEU A N 1
ATOM 1313 C CA . LEU A 1 171 ? -12.137 8.114 19.869 1.00 84.94 171 LEU A CA 1
ATOM 1314 C C . LEU A 1 171 ? -11.611 8.852 21.104 1.00 84.94 171 LEU A C 1
ATOM 1316 O O . LEU A 1 171 ? -10.838 8.282 21.873 1.00 84.94 171 LEU A O 1
ATOM 1320 N N . SER A 1 172 ? -12.038 10.089 21.338 1.00 85.06 172 SER A N 1
ATOM 1321 C CA . SER A 1 172 ? -11.588 10.888 22.476 1.00 85.06 172 SER A CA 1
ATOM 1322 C C . SER A 1 172 ? -12.054 10.297 23.803 1.00 85.06 172 SER A C 1
ATOM 1324 O O . SER A 1 172 ? -11.276 10.249 24.752 1.00 85.06 172 SER A O 1
ATOM 1326 N N . SER A 1 173 ? -13.256 9.731 23.864 1.00 82.25 173 SER A N 1
ATOM 1327 C CA . SER A 1 173 ? -13.744 9.004 25.033 1.00 82.25 173 SER A CA 1
ATOM 1328 C C . SER A 1 173 ? -12.941 7.718 25.256 1.00 82.25 173 SER A C 1
ATOM 1330 O O . SER A 1 173 ? -12.516 7.425 26.376 1.00 82.25 173 SER A O 1
ATOM 1332 N N . ALA A 1 174 ? -12.613 6.983 24.188 1.00 82.81 174 ALA A N 1
ATOM 1333 C CA . ALA A 1 174 ? -11.820 5.758 24.290 1.00 82.81 174 ALA A CA 1
ATOM 1334 C C . ALA A 1 174 ? -10.375 5.994 24.772 1.00 82.81 174 ALA A C 1
ATOM 1336 O O . ALA A 1 174 ? -9.836 5.156 25.501 1.00 82.81 174 ALA A O 1
ATOM 1337 N N . PHE A 1 175 ? -9.746 7.104 24.373 1.00 82.19 175 PHE A N 1
ATOM 1338 C CA . PHE A 1 175 ? -8.353 7.415 24.721 1.00 82.19 175 PHE A CA 1
ATOM 1339 C C . PHE A 1 175 ? -8.206 8.306 25.958 1.00 82.19 175 PHE A C 1
ATOM 1341 O O . PHE A 1 175 ? -7.305 8.078 26.763 1.00 82.19 175 PHE A O 1
ATOM 1348 N N . PHE A 1 176 ? -9.086 9.292 26.116 1.00 84.31 176 PHE A N 1
ATOM 1349 C CA . PHE A 1 176 ? -8.979 10.356 27.117 1.00 84.31 176 PHE A CA 1
ATOM 1350 C C . PHE A 1 176 ? -10.184 10.430 28.056 1.00 84.31 176 PHE A C 1
ATOM 1352 O O . PHE A 1 176 ? -10.137 11.184 29.019 1.00 84.31 176 PHE A O 1
ATOM 1359 N N . SER A 1 177 ? -11.241 9.640 27.819 1.00 83.88 177 SER A N 1
ATOM 1360 C CA . SER A 1 177 ? -12.508 9.731 28.568 1.00 83.88 177 SER A CA 1
ATOM 1361 C C . SER A 1 177 ? -13.132 11.135 28.514 1.00 83.88 177 SER A C 1
ATOM 1363 O O . SER A 1 177 ? -13.722 11.587 29.489 1.00 83.88 177 SER A O 1
ATOM 1365 N N . VAL A 1 178 ? -12.986 11.817 27.371 1.00 79.38 178 VAL A N 1
ATOM 1366 C CA . VAL A 1 178 ? -13.499 13.171 27.106 1.00 79.38 178 VAL A CA 1
ATOM 1367 C C . VAL A 1 178 ? -14.316 13.161 25.819 1.00 79.38 178 VAL A C 1
ATOM 1369 O O . VAL A 1 178 ? -13.889 12.543 24.846 1.00 79.38 178 VAL A O 1
ATOM 1372 N N . ASP A 1 179 ? -15.433 13.881 25.789 1.00 79.94 179 ASP A N 1
ATOM 1373 C CA . ASP A 1 179 ? -16.151 14.215 24.557 1.00 79.94 179 ASP A CA 1
ATOM 1374 C C . ASP A 1 179 ? -15.657 15.581 24.051 1.00 79.94 179 ASP A C 1
ATOM 1376 O O . ASP A 1 179 ? -15.535 16.528 24.824 1.00 79.94 179 ASP A O 1
ATOM 1380 N N . VAL A 1 180 ? -15.282 15.659 22.773 1.00 81.25 180 VAL A N 1
ATOM 1381 C CA . VAL A 1 180 ? -14.610 16.832 22.173 1.00 81.25 180 VAL A CA 1
ATOM 1382 C C . VAL A 1 180 ? -15.590 17.734 21.426 1.00 81.25 180 VAL A C 1
ATOM 1384 O O . VAL A 1 180 ? -15.348 18.928 21.277 1.00 81.25 180 VAL A O 1
ATOM 1387 N N . VAL A 1 181 ? -16.681 17.164 20.922 1.00 80.25 181 VAL A N 1
ATOM 1388 C CA . VAL A 1 181 ? -17.703 17.864 20.149 1.00 80.25 181 VAL A CA 1
ATOM 1389 C C . VAL A 1 181 ? -18.989 17.885 20.959 1.00 80.25 181 VAL A C 1
ATOM 1391 O O . VAL A 1 181 ? -19.573 16.831 21.209 1.00 80.25 181 VAL A O 1
ATOM 1394 N N . ASP A 1 182 ? -19.437 19.080 21.337 1.00 72.94 182 ASP A N 1
ATOM 1395 C CA . ASP A 1 182 ? -20.731 19.267 21.990 1.00 72.94 182 ASP A CA 1
ATOM 1396 C C . ASP A 1 182 ? -21.877 18.859 21.051 1.00 72.94 182 ASP A C 1
ATOM 1398 O O . ASP A 1 182 ? -21.846 19.131 19.844 1.00 72.94 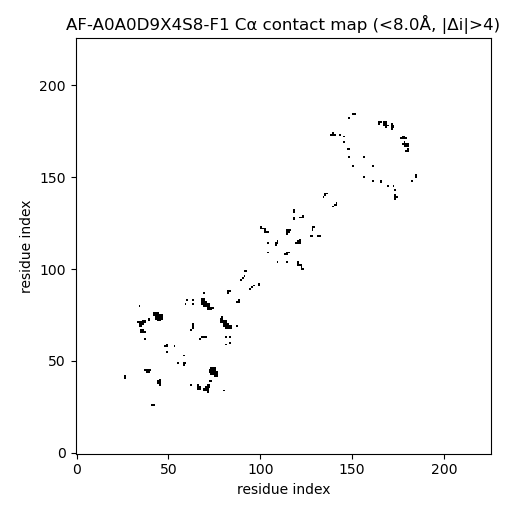182 ASP A O 1
ATOM 1402 N N . ASP A 1 183 ? -22.907 18.212 21.602 1.00 60.00 183 ASP A N 1
ATOM 1403 C CA . ASP A 1 183 ? -24.090 17.795 20.849 1.00 60.00 183 ASP A CA 1
ATOM 1404 C C . ASP A 1 183 ? -24.782 19.017 20.220 1.00 60.00 183 ASP A C 1
ATOM 1406 O O . ASP A 1 183 ? -25.492 19.786 20.870 1.00 60.00 183 ASP A O 1
ATOM 1410 N N . VAL A 1 184 ? -24.645 19.169 18.903 1.00 53.03 184 VAL A N 1
ATOM 1411 C CA . VAL A 1 184 ? -25.222 20.282 18.124 1.00 53.03 184 VAL A CA 1
ATOM 1412 C C . VAL A 1 184 ? -26.745 20.142 17.932 1.00 53.03 184 VAL A C 1
ATOM 1414 O O . VAL A 1 184 ? -27.349 20.778 17.074 1.00 53.03 184 VAL A O 1
ATOM 1417 N N . ALA A 1 185 ? -27.419 19.343 18.758 1.00 49.53 185 ALA A N 1
ATOM 1418 C CA . ALA A 1 185 ? -28.878 19.350 18.836 1.00 49.53 185 ALA A CA 1
ATOM 1419 C C . ALA A 1 185 ? -29.430 20.602 19.561 1.00 49.53 185 ALA A C 1
ATOM 1421 O O . ALA A 1 185 ? -30.644 20.722 19.727 1.00 49.53 185 ALA A O 1
ATOM 1422 N N . ALA A 1 186 ? -28.561 21.521 20.002 1.00 42.59 186 ALA A N 1
ATOM 1423 C CA . ALA A 1 186 ? -28.903 22.743 20.735 1.00 42.59 186 ALA A CA 1
ATOM 1424 C C . ALA A 1 186 ? -28.754 24.044 19.914 1.00 42.59 186 ALA A C 1
ATOM 1426 O O . ALA A 1 186 ? -28.652 25.121 20.489 1.00 42.59 186 ALA A O 1
ATOM 1427 N N . GLY A 1 187 ? -28.724 23.963 18.581 1.00 40.25 187 GLY A N 1
ATOM 1428 C CA . GLY A 1 187 ? -28.568 25.125 17.697 1.00 40.25 187 GLY A CA 1
ATOM 1429 C C . GLY A 1 187 ? -29.707 25.270 16.692 1.00 40.25 187 GLY A C 1
ATOM 1430 O O . GLY A 1 187 ? -29.453 25.276 15.494 1.00 40.25 187 GLY A O 1
ATOM 1431 N N . GLY A 1 188 ? -30.954 25.316 17.162 1.00 34.12 188 GLY A N 1
ATOM 1432 C CA . GLY A 1 188 ? -32.088 25.784 16.363 1.00 34.12 188 GLY A CA 1
ATOM 1433 C C . GLY A 1 188 ? -32.430 27.212 16.776 1.00 34.12 188 GLY A C 1
ATOM 1434 O O . GLY A 1 188 ? -32.589 27.460 17.969 1.00 34.12 188 GLY A O 1
ATOM 1435 N N . ASP A 1 189 ? -32.509 28.125 15.808 1.00 41.62 189 ASP A N 1
ATOM 1436 C CA . ASP A 1 189 ? -32.909 29.527 15.976 1.00 41.62 189 ASP A CA 1
ATOM 1437 C C . ASP A 1 189 ? -34.078 29.687 16.959 1.00 41.62 189 ASP A C 1
ATOM 1439 O O . ASP A 1 189 ? -35.213 29.294 16.676 1.00 41.62 189 ASP A O 1
ATOM 1443 N N . GLN A 1 190 ? -33.817 30.314 18.106 1.00 31.70 190 GLN A N 1
ATOM 1444 C CA . GLN A 1 190 ? -34.866 30.761 19.013 1.00 31.70 190 GLN A CA 1
ATOM 1445 C C . GLN A 1 190 ? -35.102 32.258 18.747 1.00 31.70 190 GLN A C 1
ATOM 1447 O O . GLN A 1 190 ? -34.236 33.069 19.083 1.00 31.70 190 GLN A O 1
ATOM 1452 N N . PRO A 1 191 ? -36.242 32.678 18.164 1.00 33.31 191 PRO A N 1
ATOM 1453 C CA . PRO A 1 191 ? -36.546 34.097 18.063 1.00 33.31 191 PRO A CA 1
ATOM 1454 C C . PRO A 1 191 ? -36.732 34.652 19.478 1.00 33.31 191 PRO A C 1
ATOM 1456 O O . PRO A 1 191 ? -37.450 34.069 20.297 1.00 33.31 191 PRO A O 1
ATOM 1459 N N . ALA A 1 192 ? -36.054 35.766 19.755 1.00 35.19 192 ALA A N 1
ATOM 1460 C CA . ALA A 1 192 ? -36.069 36.465 21.032 1.00 35.19 192 ALA A CA 1
ATOM 1461 C C . ALA A 1 192 ? -37.509 36.662 21.536 1.00 35.19 192 ALA A C 1
ATOM 1463 O O . ALA A 1 192 ? -38.262 37.495 21.028 1.00 35.19 192 ALA A O 1
ATOM 1464 N N . ARG A 1 193 ? -37.901 35.889 22.554 1.00 31.41 193 ARG A N 1
ATOM 1465 C CA . ARG A 1 193 ? -39.121 36.139 23.319 1.00 31.41 193 ARG A CA 1
ATOM 1466 C C . ARG A 1 193 ? -38.775 37.038 24.494 1.00 31.41 193 ARG A C 1
ATOM 1468 O O . ARG A 1 193 ? -38.210 36.604 25.489 1.00 31.41 193 ARG A O 1
ATOM 1475 N N . ASN A 1 194 ? -39.131 38.302 24.316 1.00 34.88 194 ASN A N 1
ATOM 1476 C CA . ASN A 1 194 ? -39.220 39.316 25.351 1.00 34.88 194 ASN A CA 1
ATOM 1477 C C . ASN A 1 194 ? -40.215 38.865 26.442 1.00 34.88 194 ASN A C 1
ATOM 1479 O O . ASN A 1 194 ? -41.317 38.414 26.122 1.00 34.88 194 ASN A O 1
ATOM 1483 N N . GLY A 1 195 ? -39.832 38.985 27.711 1.00 30.17 195 GLY A N 1
ATOM 1484 C CA . GLY A 1 195 ? -40.659 38.633 28.865 1.00 30.17 195 GLY A CA 1
ATOM 1485 C C . GLY A 1 195 ? -39.908 38.916 30.162 1.00 30.17 195 GLY A C 1
ATOM 1486 O O . GLY A 1 195 ? -39.052 38.135 30.560 1.00 30.17 195 GLY A O 1
ATOM 1487 N N . GLY A 1 196 ? -40.185 40.074 30.763 1.00 31.64 196 GLY A N 1
ATOM 1488 C CA . GLY A 1 196 ? -39.506 40.587 31.953 1.00 31.64 196 GLY A CA 1
ATOM 1489 C C . GLY A 1 196 ? -39.844 39.870 33.266 1.00 31.64 196 GLY A C 1
ATOM 1490 O O . GLY A 1 196 ? -40.835 39.152 33.372 1.00 31.64 196 GLY A O 1
ATOM 1491 N N . GLY A 1 197 ? -39.017 40.141 34.279 1.00 30.12 197 GLY A N 1
ATOM 1492 C CA . GLY A 1 197 ? -39.200 39.715 35.672 1.00 30.12 197 GLY A CA 1
ATOM 1493 C C . GLY A 1 197 ? -37.855 39.354 36.305 1.00 30.12 197 GLY A C 1
ATOM 1494 O O . GLY A 1 197 ? -37.349 38.267 36.058 1.00 30.12 197 GLY A O 1
ATOM 1495 N N . GLY A 1 198 ? -37.240 40.293 37.033 1.00 29.28 198 GLY A N 1
ATOM 1496 C CA . GLY A 1 198 ? -35.814 40.264 37.380 1.00 29.28 198 GLY A CA 1
ATOM 1497 C C . GLY A 1 198 ? -35.413 39.679 38.736 1.00 29.28 198 GLY A C 1
ATOM 1498 O O . GLY A 1 198 ? -36.236 39.128 39.458 1.00 29.28 198 GLY A O 1
ATOM 1499 N N . LEU A 1 199 ? -34.116 39.838 39.041 1.00 32.34 199 LEU 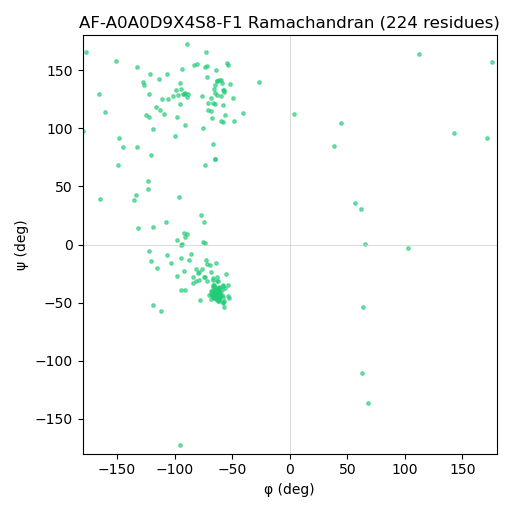A N 1
ATOM 1500 C CA . LEU A 1 199 ? -33.429 39.996 40.344 1.00 32.34 199 LEU A CA 1
ATOM 1501 C C . LEU A 1 199 ? -31.898 40.040 40.076 1.00 32.34 199 LEU A C 1
ATOM 1503 O O . LEU A 1 199 ? -31.478 39.660 38.984 1.00 32.34 199 LEU A O 1
ATOM 1507 N N . PRO A 1 200 ? -31.067 40.614 40.966 1.00 43.19 200 PRO A N 1
ATOM 1508 C CA . PRO A 1 200 ? -30.214 41.743 40.632 1.00 43.19 200 PRO A CA 1
ATOM 1509 C C . PRO A 1 200 ? -28.728 41.396 40.490 1.00 43.19 200 PRO A C 1
ATOM 1511 O O . PRO A 1 200 ? -28.177 40.551 41.188 1.00 43.19 200 PRO A O 1
ATOM 1514 N N . GLU A 1 201 ? -28.117 42.138 39.574 1.00 43.31 201 GLU A N 1
ATOM 1515 C CA . GLU A 1 201 ? -26.783 42.739 39.606 1.00 43.31 201 GLU A CA 1
ATOM 1516 C C . GLU A 1 201 ? -25.899 42.435 40.828 1.00 43.31 201 GLU A C 1
ATOM 1518 O O . GLU A 1 201 ? -26.140 42.906 41.941 1.00 43.31 201 GLU A O 1
ATOM 1523 N N . LEU A 1 202 ? -24.822 41.683 40.585 1.00 37.72 202 LEU A N 1
ATOM 1524 C CA . LEU A 1 202 ? -23.743 41.482 41.548 1.00 37.72 202 LEU A CA 1
ATOM 1525 C C . LEU A 1 202 ? -22.407 41.284 40.818 1.00 37.72 202 LEU A C 1
ATOM 1527 O O . LEU A 1 202 ? -21.844 40.196 40.821 1.00 37.72 202 LEU A O 1
ATOM 1531 N N . LEU A 1 203 ? -21.912 42.344 40.171 1.00 35.72 203 LEU A N 1
ATOM 1532 C CA . LEU A 1 203 ? -20.474 42.611 40.031 1.00 35.72 203 LEU A CA 1
ATOM 1533 C C . LEU A 1 203 ? -20.265 44.069 39.556 1.00 35.72 203 LEU A C 1
ATOM 1535 O O . LEU A 1 203 ? -20.913 44.472 38.592 1.00 35.72 203 LEU A O 1
ATOM 1539 N N . PRO A 1 204 ? -19.402 44.873 40.207 1.00 41.25 204 PRO A N 1
ATOM 1540 C CA . PRO A 1 204 ? -19.190 46.276 39.838 1.00 41.25 204 PRO A CA 1
ATOM 1541 C C . PRO A 1 204 ? -18.369 46.423 38.539 1.00 41.25 204 PRO A C 1
ATOM 1543 O O . PRO A 1 204 ? -17.537 45.557 38.253 1.00 41.25 204 PRO A O 1
ATOM 1546 N N . PRO A 1 205 ? -18.534 47.524 37.773 1.00 47.91 205 PRO A N 1
ATOM 1547 C CA . PRO A 1 205 ? -17.654 47.858 36.656 1.00 47.91 205 PRO A CA 1
ATOM 1548 C C . PRO A 1 205 ? -16.377 48.523 37.204 1.00 47.91 205 PRO A C 1
ATOM 1550 O O . PRO A 1 205 ? -16.406 49.099 38.297 1.00 47.91 205 PRO A O 1
ATOM 1553 N N . PRO A 1 206 ? -15.244 48.466 36.485 1.00 44.16 206 PRO A N 1
ATOM 1554 C CA . PRO A 1 206 ? -14.935 49.648 35.682 1.00 44.16 206 PRO A CA 1
ATOM 1555 C C . PRO A 1 206 ? -14.119 49.399 34.400 1.00 44.16 206 PRO A C 1
ATOM 1557 O O . PRO A 1 206 ? -13.385 48.427 34.244 1.00 44.16 206 PRO A O 1
ATOM 1560 N N . GLU A 1 207 ? -14.277 50.374 33.511 1.00 36.19 207 GLU A N 1
ATOM 1561 C CA . GLU A 1 207 ? -13.457 50.765 32.366 1.00 36.19 207 GLU A CA 1
ATOM 1562 C C . GLU A 1 207 ? -11.956 50.436 32.442 1.00 36.19 207 GLU A C 1
ATOM 1564 O O . GLU A 1 207 ? -11.283 50.747 33.422 1.00 36.19 207 GLU A O 1
ATOM 1569 N N . ALA A 1 208 ? -11.404 49.996 31.310 1.00 35.34 208 ALA A N 1
ATOM 1570 C CA . ALA A 1 208 ? -10.353 50.751 30.627 1.00 35.34 208 ALA A CA 1
ATOM 1571 C C . ALA A 1 208 ? -10.267 50.284 29.170 1.00 35.34 208 ALA A C 1
ATOM 1573 O O . ALA A 1 208 ? -9.932 49.137 28.875 1.00 35.34 208 ALA A O 1
ATOM 1574 N N . ALA A 1 209 ? -10.601 51.198 28.265 1.00 36.88 209 ALA A N 1
ATOM 1575 C CA . ALA A 1 209 ? -10.337 51.075 26.848 1.00 36.88 209 ALA A CA 1
ATOM 1576 C C . ALA A 1 209 ? -8.834 50.874 26.605 1.00 36.88 209 ALA A C 1
ATOM 1578 O O . ALA A 1 209 ? -8.014 51.641 27.112 1.00 36.88 209 ALA A O 1
ATOM 1579 N N . ILE A 1 210 ? -8.490 49.881 25.788 1.00 35.50 210 ILE A N 1
ATOM 1580 C CA . ILE A 1 210 ? -7.248 49.894 25.023 1.00 35.50 210 ILE A CA 1
ATOM 1581 C C . ILE A 1 210 ? -7.663 49.769 23.562 1.00 35.50 210 ILE A C 1
ATOM 1583 O O . ILE A 1 210 ? -8.215 48.759 23.127 1.00 35.50 210 ILE A O 1
ATOM 1587 N N . ASP A 1 211 ? -7.476 50.882 22.872 1.00 41.12 211 ASP A N 1
ATOM 1588 C CA . ASP A 1 211 ? -7.536 51.057 21.433 1.00 41.12 211 ASP A CA 1
ATOM 1589 C C . ASP A 1 211 ? -6.346 50.328 20.791 1.00 41.12 211 ASP A C 1
ATOM 1591 O O . ASP A 1 211 ? -5.197 50.694 21.022 1.00 41.12 211 ASP A O 1
ATOM 1595 N N . GLU A 1 212 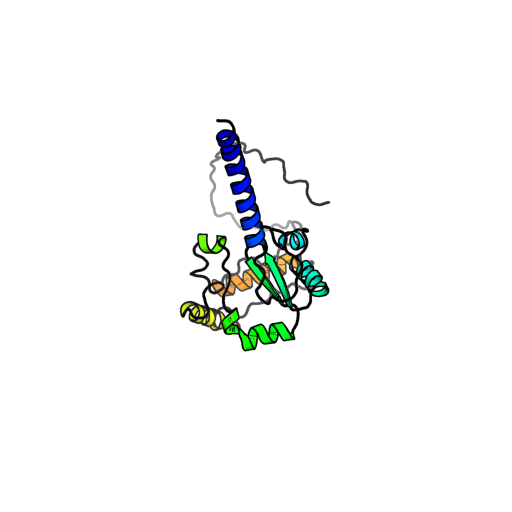? -6.623 49.293 19.999 1.00 38.81 212 GLU A N 1
ATOM 1596 C CA . GLU A 1 212 ? -5.706 48.795 18.972 1.00 38.81 212 GLU A CA 1
ATOM 1597 C C . GLU A 1 212 ? -6.496 48.590 17.673 1.00 38.81 212 GLU A C 1
ATOM 1599 O O . GLU A 1 212 ? -7.038 47.525 17.379 1.00 38.81 212 GLU A O 1
ATOM 1604 N N . GLY A 1 213 ? -6.637 49.684 16.927 1.00 33.97 213 GLY A N 1
ATOM 1605 C CA . GLY A 1 213 ? -6.001 49.811 15.615 1.00 33.97 213 GLY A CA 1
ATOM 1606 C C . GLY A 1 213 ? -6.077 48.614 14.657 1.00 33.97 213 GLY A C 1
ATOM 1607 O O . GLY A 1 213 ? -5.309 47.664 14.746 1.00 33.97 213 GLY A O 1
ATOM 1608 N N . ASP A 1 214 ? -6.948 48.761 13.660 1.00 42.75 214 ASP A N 1
ATOM 1609 C CA . ASP A 1 214 ? -6.671 48.525 12.236 1.00 42.75 214 ASP A CA 1
ATOM 1610 C C . ASP A 1 214 ? -5.763 47.325 11.873 1.00 42.75 214 ASP A C 1
ATOM 1612 O O . ASP A 1 214 ? -4.571 47.460 11.597 1.00 42.75 214 ASP A O 1
ATOM 1616 N N . VAL A 1 215 ? -6.360 46.130 11.774 1.00 43.97 215 VAL A N 1
ATOM 1617 C CA . VAL A 1 215 ? -5.780 45.021 11.001 1.00 43.97 215 VAL A CA 1
ATOM 1618 C C . VAL A 1 215 ? -6.744 44.642 9.884 1.00 43.97 215 VAL A C 1
ATOM 1620 O O . VAL A 1 215 ? -7.733 43.925 10.068 1.00 43.97 215 VAL A O 1
ATOM 1623 N N . ALA A 1 216 ? -6.430 45.153 8.697 1.00 43.19 216 ALA A N 1
ATOM 1624 C CA . ALA A 1 216 ? -7.075 44.835 7.436 1.00 43.19 216 ALA A CA 1
ATOM 1625 C C . ALA A 1 216 ? -7.200 43.313 7.222 1.00 43.19 216 ALA A C 1
ATOM 1627 O O . ALA A 1 216 ? -6.220 42.566 7.250 1.00 43.19 216 ALA A O 1
ATOM 1628 N N . ARG A 1 217 ? -8.425 42.850 6.951 1.00 45.50 217 ARG A N 1
ATOM 1629 C CA . ARG A 1 217 ? -8.703 41.475 6.512 1.00 45.50 217 ARG A CA 1
ATOM 1630 C C . ARG A 1 217 ? -8.314 41.319 5.032 1.00 45.50 217 ARG A C 1
ATOM 1632 O O . ARG A 1 217 ? -8.797 42.105 4.216 1.00 45.50 217 ARG A O 1
ATOM 1639 N N . PRO A 1 218 ? -7.496 40.325 4.639 1.00 43.12 218 PRO A N 1
ATOM 1640 C CA . PRO A 1 218 ? -7.137 40.135 3.236 1.00 43.12 218 PRO A CA 1
ATOM 1641 C C . PRO A 1 218 ? -8.311 39.588 2.382 1.00 43.12 218 PRO A C 1
ATOM 1643 O O . PRO A 1 218 ? -9.086 38.758 2.865 1.00 43.12 218 PRO A O 1
ATOM 1646 N N . PRO A 1 219 ? -8.454 40.008 1.106 1.00 42.88 219 PRO A N 1
ATOM 1647 C CA . PRO A 1 219 ? -9.710 39.909 0.349 1.00 42.88 219 PRO A CA 1
ATOM 1648 C C . PRO A 1 219 ? -9.856 38.676 -0.575 1.00 42.88 219 PRO A C 1
ATOM 1650 O O . PRO A 1 219 ? -10.348 38.813 -1.691 1.00 42.88 219 PRO A O 1
ATOM 1653 N N . TYR A 1 220 ? -9.455 37.462 -0.182 1.00 49.00 220 TYR A N 1
ATOM 1654 C CA . TYR A 1 220 ? -9.423 36.322 -1.131 1.00 49.00 220 TYR A CA 1
ATOM 1655 C C . TYR A 1 220 ? -10.027 34.997 -0.644 1.00 49.00 220 TYR A C 1
ATOM 1657 O O . TYR A 1 220 ? -9.515 33.923 -0.947 1.00 49.00 220 TYR A O 1
ATOM 1665 N N . LEU A 1 221 ? -11.179 35.038 0.032 1.00 42.03 221 LEU A N 1
ATOM 1666 C CA . LEU A 1 221 ? -11.961 33.825 0.330 1.00 42.03 221 LEU A CA 1
ATOM 1667 C C . LEU A 1 221 ? -13.401 33.877 -0.198 1.00 42.03 221 LEU A C 1
ATOM 1669 O O . LEU A 1 221 ? -14.342 33.515 0.496 1.00 42.03 221 LEU A O 1
ATOM 1673 N N . HIS A 1 222 ? -13.567 34.268 -1.463 1.00 43.66 222 HIS A N 1
ATOM 1674 C CA . HIS A 1 222 ? -14.807 34.040 -2.210 1.00 43.66 222 HIS A CA 1
ATOM 1675 C C . HIS A 1 222 ? -14.509 33.753 -3.686 1.00 43.66 222 HIS A C 1
ATOM 1677 O O . HIS A 1 222 ? -14.556 34.671 -4.493 1.00 43.66 222 HIS A O 1
ATOM 1683 N N . ALA A 1 223 ? -14.193 32.499 -4.036 1.00 41.62 223 ALA A N 1
ATOM 1684 C CA . ALA A 1 223 ? -14.490 31.900 -5.351 1.00 41.62 223 ALA A CA 1
ATOM 1685 C C . ALA A 1 223 ? -13.813 30.527 -5.495 1.00 41.62 223 ALA A C 1
ATOM 1687 O O . ALA A 1 223 ? -12.682 30.462 -5.965 1.00 41.62 223 ALA A O 1
ATOM 1688 N N . ALA A 1 224 ? -14.492 29.433 -5.133 1.00 38.28 224 ALA A N 1
ATOM 1689 C CA . ALA A 1 224 ? -14.138 28.102 -5.653 1.00 38.28 224 ALA A CA 1
ATOM 1690 C C . ALA A 1 224 ? -15.224 27.033 -5.425 1.00 38.28 224 ALA A C 1
ATOM 1692 O O . ALA A 1 224 ? -14.875 25.906 -5.118 1.00 38.28 224 ALA A O 1
ATOM 1693 N N . TRP A 1 225 ? -16.517 27.348 -5.564 1.00 39.84 225 TRP A N 1
ATOM 1694 C CA . TRP A 1 225 ? -17.549 26.312 -5.744 1.00 39.84 225 TRP A CA 1
ATOM 1695 C C . TRP A 1 225 ? -18.681 26.853 -6.624 1.00 39.84 225 TRP A C 1
ATOM 1697 O O . TRP A 1 225 ? -19.616 27.495 -6.145 1.00 39.84 225 TRP A O 1
ATOM 1707 N N . LYS A 1 226 ? -18.547 26.621 -7.930 1.00 39.22 226 LYS A N 1
ATOM 1708 C CA . LYS A 1 226 ? -19.633 26.575 -8.908 1.00 39.22 226 LYS A CA 1
ATOM 1709 C C . LYS A 1 226 ? -19.337 25.437 -9.871 1.00 39.22 226 LYS A C 1
ATOM 1711 O O . LYS A 1 226 ? -18.161 25.350 -10.288 1.00 39.22 226 LYS A O 1
#

Nearest PDB structures (foldseek):
  7cb9-assembly1_A  TM=8.155E-01  e=2.199E-07  Salvia miltiorrhiza
  5e0e-assembly1_A  TM=7.287E-01  e=1.015E-05  Neotoma lepida
  6bww-assembly1_A  TM=7.109E-01  e=1.821E-05  Oryctolagus cuniculus
  6b82-assembly1_A  TM=7.002E-01  e=1.657E-04  Danio rerio
  6b82-assembly1_B  TM=6.993E-01  e=2.149E-04  Danio rerio

Secondary structure (DSSP, 8-state):
--HHHHHHHHHHHHHHHHHHHHHHHHHT---S-PPP-PPPBTTTBTGGGT-SSS-HHHHHHHHHHHH-SEEEEEETTEEEEEE--HHHHHHHHHTSTTTS---PPPHHHHHTT-TTT-TTTS-TTSHHHHHHHHHIIIIISS--------PPTT----HHHHHHHHHHHHHHHHHHS---S--GGG-S---------------------------PPPS--S----